Protein AF-A0A1G4HI23-F1 (afdb_monomer)

pLDDT: mean 85.72, std 13.34, range [32.69, 98.25]

Solvent-accessible surface area (backbone atoms only — not comparable to full-atom values): 11524 Å² total; per-residue (Å²): 136,86,82,80,84,76,75,87,68,83,77,90,58,66,74,80,33,73,68,45,44,56,67,71,52,56,77,49,87,46,66,53,71,62,41,76,75,36,81,64,34,81,81,46,51,86,76,62,75,41,64,56,37,43,44,53,49,16,20,49,54,52,53,58,48,40,32,68,74,79,39,64,91,51,40,70,59,53,34,32,53,50,29,47,51,51,53,50,50,60,67,70,40,57,89,60,30,52,92,53,47,69,62,54,48,45,50,54,29,66,60,44,49,41,101,48,98,80,52,49,58,65,36,77,83,43,96,70,58,59,98,58,90,61,52,70,59,52,53,51,50,53,32,51,53,51,53,56,66,72,59,51,84,90,72,58,91,47,72,68,59,48,51,54,48,53,52,51,53,52,52,52,51,51,51,54,49,55,50,51,52,52,53,54,54,51,56,56,56,68,72,75,113

Structure (mmCIF, N/CA/C/O backbone):
data_AF-A0A1G4HI23-F1
#
_entry.id   AF-A0A1G4HI23-F1
#
loop_
_atom_site.group_PDB
_atom_site.id
_atom_site.type_symbol
_atom_site.label_atom_id
_atom_site.label_alt_id
_atom_site.label_comp_id
_atom_site.label_asym_id
_atom_site.label_entity_id
_atom_site.label_seq_id
_atom_site.pdbx_PDB_ins_code
_atom_site.Cartn_x
_atom_site.Cartn_y
_atom_site.Cartn_z
_atom_site.occupancy
_atom_site.B_iso_or_equiv
_atom_site.auth_seq_id
_atom_site.auth_comp_id
_atom_site.auth_asym_id
_atom_site.auth_atom_id
_atom_site.pdbx_PDB_model_num
ATOM 1 N N . MET A 1 1 ? -22.871 -6.747 48.092 1.00 32.69 1 MET A N 1
ATOM 2 C CA . MET A 1 1 ? -22.356 -7.819 47.217 1.00 32.69 1 MET A CA 1
ATOM 3 C C . MET A 1 1 ? -21.825 -7.143 45.961 1.00 32.69 1 MET A C 1
ATOM 5 O O . MET A 1 1 ? -22.607 -6.794 45.089 1.00 32.69 1 MET A O 1
ATOM 9 N N . HIS A 1 2 ? -20.535 -6.800 45.957 1.00 33.59 2 HIS A N 1
ATOM 10 C CA . HIS A 1 2 ? -19.870 -6.190 44.805 1.00 33.59 2 HIS A CA 1
ATOM 11 C C . HIS A 1 2 ? -19.491 -7.313 43.842 1.00 33.59 2 HIS A C 1
ATOM 13 O O . HIS A 1 2 ? -18.671 -8.157 44.186 1.00 33.59 2 HIS A O 1
ATOM 19 N N . ILE A 1 3 ? -20.129 -7.353 42.675 1.00 35.22 3 ILE A N 1
ATOM 20 C CA . ILE A 1 3 ? -19.682 -8.197 41.571 1.00 35.22 3 ILE A CA 1
ATOM 21 C 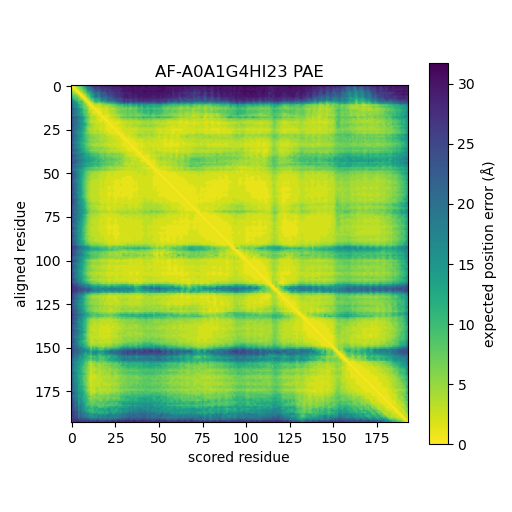C . ILE A 1 3 ? -18.639 -7.371 40.822 1.00 35.22 3 ILE A C 1
ATOM 23 O O . ILE A 1 3 ? -18.973 -6.452 40.076 1.00 35.22 3 ILE A O 1
ATOM 27 N N . GLU A 1 4 ? -17.367 -7.649 41.087 1.00 37.91 4 GLU A N 1
ATOM 28 C CA . GLU A 1 4 ? -16.270 -7.193 40.242 1.00 37.91 4 GLU A CA 1
ATOM 29 C C . GLU A 1 4 ? -16.316 -7.994 38.935 1.00 37.91 4 GLU A C 1
ATOM 31 O O . GLU A 1 4 ? -15.791 -9.100 38.843 1.00 37.91 4 GLU A O 1
ATOM 36 N N . CYS A 1 5 ? -16.958 -7.446 37.902 1.00 37.50 5 CYS A N 1
ATOM 37 C CA . CYS A 1 5 ? -16.805 -7.942 36.534 1.00 37.50 5 CYS A CA 1
ATOM 38 C C . CYS A 1 5 ? -15.445 -7.500 35.972 1.00 37.50 5 CYS A C 1
ATOM 40 O O . CYS A 1 5 ? -15.376 -6.683 35.057 1.00 37.50 5 CYS A O 1
ATOM 42 N N . PHE A 1 6 ? -14.347 -8.028 36.515 1.00 42.00 6 PHE A N 1
ATOM 43 C CA . PHE A 1 6 ? -13.051 -8.008 35.835 1.00 42.00 6 PHE A CA 1
ATOM 44 C C . PHE A 1 6 ? -12.928 -9.279 34.990 1.00 42.00 6 PHE A C 1
ATOM 46 O O . PHE A 1 6 ? -12.182 -10.203 35.301 1.00 42.00 6 PHE A O 1
ATOM 53 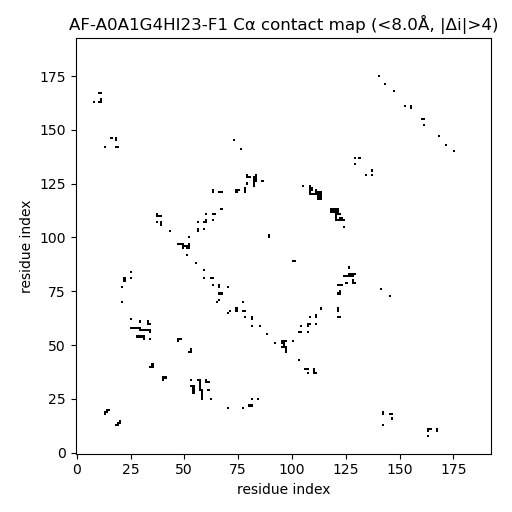N N . GLN A 1 7 ? -13.695 -9.343 33.901 1.00 45.53 7 GLN A N 1
ATOM 54 C CA . GLN A 1 7 ? -13.412 -10.312 32.848 1.00 45.53 7 GLN A CA 1
ATOM 55 C C . GLN A 1 7 ? -12.186 -9.807 32.081 1.00 45.53 7 GLN A C 1
ATOM 57 O O . GLN A 1 7 ? -12.212 -8.765 31.424 1.00 45.53 7 GLN A O 1
ATOM 62 N N . HIS A 1 8 ? -11.074 -10.530 32.213 1.00 42.78 8 HIS A N 1
ATOM 63 C CA . HIS A 1 8 ? -9.851 -10.266 31.468 1.00 42.78 8 HIS A CA 1
ATOM 64 C C . HIS A 1 8 ? -10.053 -10.738 30.023 1.00 42.78 8 HIS A C 1
ATOM 66 O O . HIS A 1 8 ? -9.664 -11.836 29.634 1.00 42.78 8 HIS A O 1
ATOM 72 N N . PHE A 1 9 ? -10.729 -9.916 29.226 1.00 54.66 9 PHE A N 1
ATOM 73 C CA . PHE A 1 9 ? -10.924 -10.193 27.810 1.00 54.66 9 PHE A CA 1
ATOM 74 C C . PHE A 1 9 ? -9.596 -10.052 27.064 1.00 54.66 9 PHE A C 1
ATOM 76 O O . PHE A 1 9 ? -8.832 -9.113 27.305 1.00 54.66 9 PHE A O 1
ATOM 83 N N . SER A 1 10 ? -9.322 -10.959 26.121 1.00 63.34 10 SER A N 1
ATOM 84 C CA . SER A 1 10 ? -8.231 -10.755 25.166 1.00 63.34 10 SER A CA 1
ATOM 85 C C . SER A 1 10 ? -8.486 -9.444 24.420 1.00 63.34 10 SER A C 1
ATOM 87 O O . SER A 1 10 ? -9.580 -9.240 23.905 1.00 63.34 10 SER A O 1
ATOM 89 N N . GLN A 1 11 ? -7.530 -8.518 24.383 1.00 70.50 11 GLN A N 1
ATOM 90 C CA . GLN A 1 11 ? -7.726 -7.228 23.712 1.00 70.50 11 GLN A CA 1
ATOM 91 C C . GLN A 1 11 ? -7.814 -7.401 22.188 1.00 70.50 11 GLN A C 1
ATOM 93 O O . GLN A 1 11 ? -7.215 -8.314 21.618 1.00 70.50 11 GLN A O 1
ATOM 98 N N . ILE A 1 12 ? -8.583 -6.539 21.517 1.00 79.06 12 ILE A N 1
ATOM 99 C CA . ILE A 1 12 ? -8.572 -6.454 20.050 1.00 79.06 12 ILE A CA 1
ATOM 100 C C . ILE A 1 12 ? -7.230 -5.851 19.639 1.00 79.06 12 ILE A C 1
ATOM 102 O O . ILE A 1 12 ? -6.921 -4.727 20.029 1.00 79.06 12 ILE A O 1
ATOM 106 N N . LYS A 1 13 ? -6.448 -6.590 18.848 1.00 81.12 13 LYS A N 1
ATOM 107 C CA . LYS A 1 13 ? -5.173 -6.109 18.313 1.00 81.12 13 LYS A CA 1
ATOM 108 C C . LYS A 1 13 ? -5.364 -5.553 16.909 1.00 81.12 13 LYS A C 1
ATOM 110 O O . LYS A 1 13 ? -5.922 -6.227 16.042 1.00 81.12 13 LYS A O 1
ATOM 115 N N . ASP A 1 14 ? -4.866 -4.341 16.679 1.00 80.31 14 ASP A N 1
ATOM 116 C CA . ASP A 1 14 ? -4.917 -3.691 15.363 1.00 80.31 14 ASP A CA 1
ATOM 117 C C . ASP A 1 14 ? -4.129 -4.478 14.309 1.00 80.31 14 ASP A C 1
ATOM 119 O O . ASP A 1 14 ? -4.550 -4.570 13.159 1.00 80.31 14 ASP A O 1
ATOM 123 N N . GLU A 1 15 ? -3.019 -5.093 14.718 1.00 82.00 15 GLU A N 1
ATOM 124 C CA . GLU A 1 15 ? -2.087 -5.834 13.859 1.00 82.00 15 GLU A CA 1
ATOM 125 C C . GLU A 1 15 ? -2.725 -7.052 13.179 1.00 82.00 15 GLU A C 1
ATOM 127 O O . GLU A 1 15 ? -2.366 -7.438 12.065 1.00 82.00 15 GLU A O 1
ATOM 132 N N . GLU A 1 16 ? -3.710 -7.654 13.841 1.00 82.75 16 GLU A N 1
ATOM 133 C CA . GLU A 1 16 ? -4.422 -8.825 13.336 1.00 82.75 16 GLU A CA 1
ATOM 134 C C . GLU A 1 16 ? -5.469 -8.442 12.274 1.00 82.75 16 GLU A C 1
ATOM 136 O O . GLU A 1 16 ? -5.916 -9.299 11.500 1.00 82.75 16 GLU A O 1
ATOM 141 N N . GLN A 1 17 ? -5.821 -7.154 12.181 1.00 81.25 17 GLN A N 1
ATOM 142 C CA . GLN A 1 17 ? -6.849 -6.654 11.277 1.00 81.25 17 GLN A CA 1
ATOM 143 C C . GLN A 1 17 ? -6.362 -6.596 9.829 1.00 81.25 17 GLN A C 1
ATOM 145 O O . GLN A 1 17 ? -5.273 -6.109 9.523 1.00 81.25 17 GLN A O 1
ATOM 150 N N . LYS A 1 18 ? -7.245 -6.981 8.899 1.00 80.94 18 LYS A N 1
ATOM 151 C CA . LYS A 1 18 ? -7.038 -6.834 7.444 1.00 80.94 18 LYS A CA 1
ATOM 152 C C . LYS A 1 18 ? -6.680 -5.390 7.055 1.00 80.94 18 LYS A C 1
ATOM 154 O O . LYS A 1 18 ? -5.900 -5.150 6.140 1.00 80.94 18 LYS A O 1
ATOM 159 N N . ALA A 1 19 ? -7.221 -4.418 7.790 1.00 78.19 19 ALA A N 1
ATOM 160 C CA . ALA A 1 19 ? -6.883 -3.003 7.684 1.00 78.19 19 ALA A CA 1
ATOM 161 C C . ALA A 1 19 ? -5.366 -2.749 7.765 1.00 78.19 19 ALA A C 1
ATOM 163 O O . ALA A 1 19 ? -4.835 -2.055 6.902 1.00 78.19 19 ALA A O 1
ATOM 164 N N . TYR A 1 20 ? -4.699 -3.356 8.748 1.00 85.38 20 TYR A N 1
ATOM 165 C CA . TYR A 1 20 ? -3.283 -3.169 9.055 1.00 85.38 20 TYR A CA 1
ATOM 166 C C . TYR A 1 20 ? -2.360 -4.014 8.167 1.00 85.38 20 TYR A C 1
ATOM 168 O O . TYR A 1 20 ? -1.334 -3.527 7.697 1.00 85.38 20 TYR A O 1
ATOM 176 N N . LYS A 1 21 ? -2.748 -5.266 7.889 1.00 89.50 21 LYS A N 1
ATOM 177 C CA . LYS A 1 21 ? -1.920 -6.241 7.155 1.00 89.50 21 LYS A CA 1
ATOM 178 C C . LYS A 1 21 ? -1.480 -5.764 5.771 1.00 89.50 21 LYS A C 1
ATOM 180 O O . LYS A 1 21 ? -0.317 -5.938 5.426 1.00 89.50 21 LYS A O 1
ATOM 185 N N . PHE A 1 22 ? -2.364 -5.091 5.033 1.00 92.44 22 PHE A N 1
ATOM 186 C CA . PHE A 1 22 ? -2.071 -4.617 3.679 1.00 92.44 22 PHE A CA 1
ATOM 187 C C . PHE A 1 22 ? -0.783 -3.789 3.587 1.00 92.44 22 PHE A C 1
ATOM 189 O O . PHE A 1 22 ? 0.024 -4.001 2.687 1.00 92.44 22 PHE A O 1
ATOM 196 N N . TYR A 1 23 ? -0.568 -2.853 4.519 1.00 88.50 23 TYR A N 1
ATOM 197 C CA . TYR A 1 23 ? 0.611 -1.988 4.477 1.00 88.50 23 TYR A CA 1
ATOM 198 C C . TYR A 1 23 ? 1.911 -2.788 4.634 1.00 88.50 23 TYR A C 1
ATOM 200 O O . TYR A 1 23 ? 2.891 -2.507 3.949 1.00 88.50 23 TYR A O 1
ATOM 208 N N . ASN A 1 24 ? 1.900 -3.816 5.485 1.00 89.38 24 ASN A N 1
ATOM 209 C CA . ASN A 1 24 ? 3.059 -4.682 5.707 1.00 89.38 24 ASN A CA 1
ATOM 210 C C . ASN A 1 24 ? 3.366 -5.560 4.496 1.00 89.38 24 ASN A C 1
ATOM 212 O O . ASN A 1 24 ? 4.509 -5.954 4.294 1.00 89.38 24 ASN A O 1
ATOM 216 N N . GLU A 1 25 ? 2.361 -5.852 3.675 1.00 93.75 25 GLU A N 1
ATOM 217 C CA . GLU A 1 25 ? 2.565 -6.617 2.456 1.00 93.75 25 GLU A CA 1
ATOM 218 C C . GLU A 1 25 ? 3.236 -5.786 1.362 1.00 93.75 25 GLU A C 1
ATOM 220 O O . GLU A 1 25 ? 3.804 -6.389 0.461 1.00 93.75 25 GLU A O 1
ATOM 225 N N . LEU A 1 26 ? 3.194 -4.444 1.390 1.00 95.38 26 LEU A N 1
ATOM 226 C CA . LEU A 1 26 ? 3.625 -3.587 0.268 1.00 95.38 26 LEU A CA 1
ATOM 227 C C . LEU A 1 26 ? 5.084 -3.786 -0.165 1.00 95.38 26 LEU A C 1
ATOM 229 O O . LEU A 1 26 ? 5.399 -3.556 -1.334 1.00 95.38 26 LEU A O 1
ATOM 233 N N . ASP A 1 27 ? 5.950 -4.208 0.756 1.00 95.69 27 ASP A N 1
ATOM 234 C CA . ASP A 1 27 ? 7.366 -4.468 0.492 1.00 95.69 27 ASP A CA 1
ATOM 235 C C . ASP A 1 27 ? 7.660 -5.914 0.062 1.00 95.69 27 ASP A C 1
ATOM 237 O O . ASP A 1 27 ? 8.802 -6.202 -0.304 1.00 95.69 27 ASP A O 1
ATOM 241 N N . ASN A 1 28 ? 6.660 -6.802 0.041 1.00 95.94 28 ASN A N 1
ATOM 242 C CA . ASN A 1 28 ? 6.832 -8.180 -0.417 1.00 95.94 28 ASN A CA 1
ATOM 243 C C . ASN A 1 28 ? 7.338 -8.216 -1.862 1.00 95.94 28 ASN A C 1
ATOM 245 O O . ASN A 1 28 ? 6.913 -7.436 -2.719 1.00 95.94 28 ASN A O 1
ATOM 249 N N . ASP A 1 29 ? 8.247 -9.148 -2.129 1.00 93.69 29 ASP A N 1
ATOM 250 C CA . ASP A 1 29 ? 8.885 -9.260 -3.431 1.00 93.69 29 ASP A CA 1
ATOM 251 C C . ASP A 1 29 ? 7.931 -9.761 -4.518 1.00 93.69 29 ASP A C 1
ATOM 253 O O . ASP A 1 29 ? 6.982 -10.506 -4.275 1.00 93.69 29 ASP A O 1
ATOM 257 N N . GLN A 1 30 ? 8.220 -9.335 -5.747 1.00 95.56 30 GLN A N 1
ATOM 258 C CA . GLN A 1 30 ? 7.505 -9.730 -6.951 1.00 95.56 30 GLN A CA 1
ATOM 259 C C . GLN A 1 30 ? 8.506 -9.907 -8.092 1.00 95.56 30 GLN A C 1
ATOM 261 O O . GLN A 1 30 ? 9.400 -9.079 -8.284 1.00 95.56 30 GLN A O 1
ATOM 266 N N . GLY A 1 31 ? 8.338 -10.971 -8.878 1.00 95.56 31 GLY A N 1
ATOM 267 C CA . GLY A 1 31 ? 9.144 -11.193 -10.076 1.00 95.56 31 GLY A CA 1
ATOM 268 C C . GLY A 1 31 ? 8.934 -10.086 -11.112 1.00 95.56 31 GLY A C 1
ATOM 269 O O . GLY A 1 31 ? 7.798 -9.722 -11.413 1.00 95.56 31 GLY A O 1
ATOM 270 N N . ILE A 1 32 ? 10.030 -9.584 -11.691 1.00 96.06 32 ILE A N 1
ATOM 271 C CA . ILE A 1 32 ? 10.026 -8.485 -12.677 1.00 96.06 32 ILE A CA 1
ATOM 272 C C . ILE A 1 32 ? 9.201 -8.823 -13.928 1.00 96.06 32 ILE A C 1
ATOM 274 O O . ILE A 1 32 ? 8.678 -7.917 -14.569 1.00 96.06 32 ILE A O 1
ATOM 278 N N . SER A 1 33 ? 9.035 -10.107 -14.253 1.00 95.62 33 SER A N 1
ATOM 279 C CA . SER A 1 33 ? 8.222 -10.555 -15.389 1.00 95.62 33 SER A CA 1
ATOM 280 C C . SER A 1 33 ? 6.767 -10.082 -15.326 1.00 95.62 33 SER A C 1
ATOM 282 O O . SER A 1 33 ? 6.149 -9.966 -16.371 1.00 95.62 33 SER A O 1
ATOM 284 N N . ILE A 1 34 ? 6.233 -9.737 -14.144 1.00 96.12 34 ILE A N 1
ATOM 285 C CA . ILE A 1 34 ? 4.881 -9.155 -14.019 1.00 96.12 34 ILE A CA 1
ATOM 286 C C . ILE A 1 34 ? 4.731 -7.839 -14.797 1.00 96.12 34 ILE A C 1
ATOM 288 O O . ILE A 1 34 ? 3.627 -7.428 -15.137 1.00 96.12 34 ILE A O 1
ATOM 292 N N . LEU A 1 35 ? 5.840 -7.143 -15.068 1.00 95.56 35 LEU A N 1
ATOM 293 C CA . LEU A 1 35 ? 5.813 -5.923 -15.863 1.00 95.56 35 LEU A CA 1
ATOM 294 C C . LEU A 1 35 ? 5.424 -6.206 -17.316 1.00 95.56 35 LEU A C 1
ATOM 296 O O . LEU A 1 35 ? 4.829 -5.339 -17.944 1.00 95.56 35 LEU A O 1
ATOM 300 N N . ASP A 1 36 ? 5.709 -7.404 -17.837 1.00 93.69 36 ASP A N 1
ATOM 301 C CA . ASP A 1 36 ? 5.349 -7.782 -19.208 1.00 93.69 36 ASP A CA 1
ATOM 302 C C . ASP A 1 36 ? 3.822 -7.889 -19.406 1.00 93.69 36 ASP A C 1
ATOM 304 O O . ASP A 1 36 ? 3.353 -7.791 -20.539 1.00 93.69 36 ASP A O 1
ATOM 308 N N . ASP A 1 37 ? 3.044 -7.987 -18.320 1.00 92.06 37 ASP A N 1
ATOM 309 C CA . ASP A 1 37 ? 1.574 -7.982 -18.357 1.00 92.06 37 ASP A CA 1
ATOM 310 C C . ASP A 1 37 ? 0.986 -6.570 -18.556 1.00 92.06 37 ASP A C 1
ATOM 312 O O . ASP A 1 37 ? -0.197 -6.408 -18.868 1.00 92.06 37 ASP A O 1
ATOM 316 N N . LEU A 1 38 ? 1.793 -5.520 -18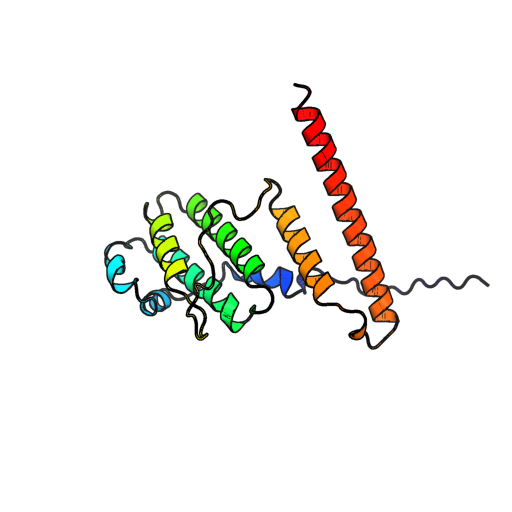.370 1.00 93.12 38 LEU A N 1
ATOM 317 C CA . LEU A 1 38 ? 1.353 -4.138 -18.525 1.00 93.12 38 LEU A CA 1
ATOM 318 C C . LEU A 1 38 ? 1.351 -3.724 -19.997 1.00 93.12 38 LEU A C 1
ATOM 320 O O . LEU A 1 38 ? 2.376 -3.751 -20.683 1.00 93.12 38 LEU A O 1
ATOM 324 N N . LYS A 1 39 ? 0.203 -3.225 -20.463 1.00 91.00 39 LYS A N 1
ATOM 325 C CA . LYS A 1 39 ? 0.006 -2.810 -21.859 1.00 91.00 39 LYS A CA 1
ATOM 326 C C . LYS A 1 39 ? 1.028 -1.770 -22.326 1.00 91.00 39 LYS A C 1
ATOM 328 O O . LYS A 1 39 ? 1.471 -1.828 -23.471 1.00 91.00 39 LYS A O 1
ATOM 333 N N . SER A 1 40 ? 1.384 -0.814 -21.475 1.00 90.25 40 SER A N 1
ATOM 334 C CA . SER A 1 40 ? 2.315 0.259 -21.822 1.00 90.25 40 SER A CA 1
ATOM 335 C C . SER A 1 40 ? 3.776 -0.122 -21.569 1.00 90.25 40 SER A C 1
ATOM 337 O O . SER A 1 40 ? 4.671 0.590 -22.028 1.00 90.25 40 SER A O 1
ATOM 339 N N . TYR A 1 41 ? 4.058 -1.243 -20.889 1.00 89.62 41 TYR A N 1
ATOM 340 C CA . TYR A 1 41 ? 5.434 -1.620 -20.554 1.00 89.62 41 TYR A CA 1
ATOM 341 C C . TYR A 1 41 ? 6.272 -1.929 -21.786 1.00 89.62 41 TYR A C 1
ATOM 343 O O . TYR A 1 41 ? 7.424 -1.510 -21.842 1.00 89.62 41 TYR A O 1
ATOM 351 N N . SER A 1 42 ? 5.699 -2.551 -22.820 1.00 86.50 42 SER A N 1
ATOM 352 C CA . SER A 1 42 ? 6.421 -2.817 -24.071 1.00 86.50 42 SER A CA 1
ATOM 353 C C . SER A 1 42 ? 7.016 -1.551 -24.701 1.00 86.50 42 SER A C 1
ATOM 355 O O . SER A 1 42 ? 8.072 -1.624 -25.323 1.00 86.50 42 SER A O 1
ATOM 357 N N . ALA A 1 43 ? 6.372 -0.393 -24.516 1.00 84.94 43 ALA A N 1
ATOM 358 C CA . ALA A 1 43 ? 6.829 0.888 -25.049 1.00 84.94 43 ALA A CA 1
ATOM 359 C C . ALA A 1 43 ? 7.949 1.531 -24.214 1.00 84.94 43 ALA A C 1
ATOM 361 O O . ALA A 1 43 ? 8.791 2.231 -24.767 1.00 84.94 43 ALA A O 1
ATOM 362 N N . ILE A 1 44 ? 7.976 1.293 -22.898 1.00 84.06 44 ILE A N 1
ATOM 363 C CA . ILE A 1 44 ? 8.933 1.931 -21.973 1.00 84.06 44 ILE A CA 1
ATOM 364 C C . ILE A 1 44 ? 10.041 0.984 -21.490 1.00 84.06 44 ILE A C 1
ATOM 366 O O . ILE A 1 44 ? 11.005 1.422 -20.864 1.00 84.06 44 ILE A O 1
ATOM 370 N N . ARG A 1 45 ? 9.942 -0.317 -21.789 1.00 89.38 45 ARG A N 1
ATOM 371 C CA . ARG A 1 45 ? 10.848 -1.366 -21.295 1.00 89.38 45 ARG A CA 1
ATOM 372 C C . ARG A 1 45 ? 12.319 -1.068 -21.574 1.00 89.38 45 ARG A C 1
ATOM 374 O O . ARG A 1 45 ? 13.154 -1.325 -20.713 1.00 89.38 45 ARG A O 1
ATOM 381 N N . SER A 1 46 ? 12.642 -0.529 -22.750 1.00 87.44 46 SER A N 1
ATOM 382 C CA . SER A 1 46 ? 14.018 -0.175 -23.125 1.00 87.44 46 SER A CA 1
ATOM 383 C C . SER A 1 46 ? 14.584 1.007 -22.338 1.00 87.44 46 SER A C 1
ATOM 385 O O . SER A 1 46 ? 15.800 1.155 -22.270 1.00 87.44 46 SER A O 1
ATOM 387 N N . TRP A 1 47 ? 13.726 1.851 -21.762 1.00 87.69 47 TRP A N 1
ATOM 388 C CA . TRP A 1 47 ? 14.129 3.033 -20.996 1.00 87.69 47 TRP A CA 1
ATOM 389 C C . TRP A 1 47 ? 14.319 2.737 -19.508 1.00 87.69 47 TRP A C 1
ATOM 391 O O . TRP A 1 47 ? 15.055 3.449 -18.835 1.00 87.69 47 TRP A O 1
ATOM 401 N N . ILE A 1 48 ? 13.722 1.655 -19.002 1.00 92.00 48 ILE A N 1
ATOM 402 C CA . ILE A 1 48 ? 13.910 1.201 -17.622 1.00 92.00 48 ILE A CA 1
ATOM 403 C C . ILE A 1 48 ? 15.072 0.206 -17.603 1.00 92.00 48 ILE A C 1
ATOM 405 O O . ILE A 1 48 ? 14.892 -1.002 -17.777 1.00 92.00 48 ILE A O 1
ATOM 409 N N . THR A 1 49 ? 16.290 0.697 -17.396 1.00 91.88 49 THR A N 1
ATOM 410 C CA . THR A 1 49 ? 17.499 -0.137 -17.436 1.00 91.88 49 THR A CA 1
ATOM 411 C C . THR A 1 49 ? 17.889 -0.645 -16.052 1.00 91.88 49 THR A C 1
ATOM 413 O O . THR A 1 49 ? 18.245 -1.819 -15.900 1.00 91.88 49 THR A O 1
ATOM 416 N N . LYS A 1 50 ? 17.739 0.195 -15.022 1.00 95.06 50 LYS A N 1
ATOM 417 C CA . LYS A 1 50 ? 18.143 -0.107 -13.645 1.00 95.06 50 LYS A CA 1
ATOM 418 C C . LYS A 1 50 ? 17.249 -1.156 -12.987 1.00 95.06 50 LYS A C 1
ATOM 420 O O . LYS A 1 50 ? 16.023 -1.038 -12.958 1.00 95.06 50 LYS A O 1
ATOM 425 N N . ASN A 1 51 ? 17.886 -2.170 -12.398 1.00 94.56 51 ASN A N 1
ATOM 426 C CA . ASN A 1 51 ? 17.193 -3.289 -11.759 1.00 94.56 51 ASN A CA 1
ATOM 427 C C . ASN A 1 51 ? 16.318 -2.848 -10.577 1.00 94.56 51 ASN A C 1
ATOM 429 O O . ASN A 1 51 ? 15.199 -3.325 -10.437 1.00 94.56 51 ASN A O 1
ATOM 433 N N . GLU A 1 52 ? 16.789 -1.891 -9.776 1.00 95.62 52 GLU A N 1
ATOM 434 C CA . GLU A 1 52 ? 16.038 -1.373 -8.626 1.00 95.62 52 GLU A CA 1
ATOM 435 C C . GLU A 1 52 ? 14.699 -0.751 -9.051 1.00 95.62 52 GLU A C 1
ATOM 437 O O . GLU A 1 52 ? 13.662 -1.008 -8.446 1.00 95.62 52 GLU A O 1
ATOM 442 N N . SER A 1 53 ? 14.691 -0.001 -10.160 1.00 95.94 53 SER A N 1
ATOM 443 C CA . SER A 1 53 ? 13.456 0.547 -10.727 1.00 95.94 53 SER A CA 1
ATOM 444 C C . SER A 1 53 ? 12.508 -0.554 -11.182 1.00 95.94 53 SER A C 1
ATOM 446 O O . SER A 1 53 ? 11.321 -0.485 -10.882 1.00 95.94 53 SER A O 1
ATOM 448 N N . LYS A 1 54 ? 13.018 -1.603 -11.837 1.00 96.12 54 LYS A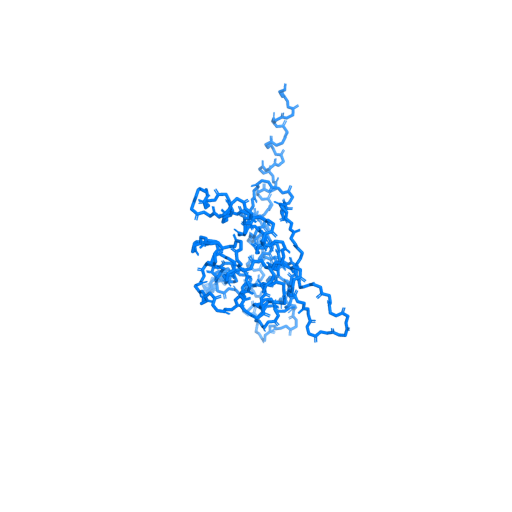 N 1
ATOM 449 C CA . LYS A 1 54 ? 12.198 -2.755 -12.239 1.00 96.12 54 LYS A CA 1
ATOM 450 C C . LYS A 1 54 ? 11.575 -3.456 -11.034 1.00 96.12 54 LYS A C 1
ATOM 452 O O . LYS A 1 54 ? 10.389 -3.759 -11.070 1.00 96.12 54 LYS A O 1
ATOM 457 N N . LEU A 1 55 ? 12.345 -3.671 -9.968 1.00 96.69 55 LEU A N 1
ATOM 458 C CA . LEU A 1 55 ? 11.858 -4.298 -8.738 1.00 96.69 55 LEU A CA 1
ATOM 459 C C . LEU A 1 55 ? 10.765 -3.457 -8.069 1.00 96.69 55 LEU A C 1
ATOM 461 O O . LEU A 1 55 ? 9.706 -3.987 -7.742 1.00 96.69 55 LEU A O 1
ATOM 465 N N . ILE A 1 56 ? 10.975 -2.146 -7.917 1.00 97.50 56 ILE A N 1
ATOM 466 C CA . ILE A 1 56 ? 9.973 -1.244 -7.329 1.00 97.50 56 ILE A CA 1
ATOM 467 C C . ILE A 1 56 ? 8.697 -1.216 -8.176 1.00 97.50 56 ILE A C 1
ATOM 469 O O . ILE A 1 56 ? 7.598 -1.313 -7.630 1.00 97.50 56 ILE A O 1
ATOM 473 N N . LEU A 1 57 ? 8.819 -1.117 -9.502 1.00 97.06 57 LEU A N 1
ATOM 474 C CA . LEU A 1 57 ? 7.665 -1.126 -10.400 1.00 97.06 57 LEU A CA 1
ATOM 475 C C . LEU A 1 57 ? 6.932 -2.476 -10.357 1.00 97.06 57 LEU A C 1
ATOM 477 O O . LEU A 1 57 ? 5.706 -2.492 -10.346 1.00 97.06 57 LEU A O 1
ATOM 481 N N . ALA A 1 58 ? 7.645 -3.601 -10.260 1.00 97.50 58 ALA A N 1
ATOM 482 C CA . ALA A 1 58 ? 7.029 -4.922 -10.129 1.00 97.50 58 ALA A CA 1
ATOM 483 C C . ALA A 1 58 ? 6.232 -5.049 -8.820 1.00 97.50 58 ALA A C 1
ATOM 485 O O . ALA A 1 58 ? 5.086 -5.506 -8.832 1.00 97.50 58 ALA A O 1
ATOM 486 N N . LYS A 1 59 ? 6.793 -4.567 -7.700 1.00 98.25 59 LYS A N 1
ATOM 487 C CA . LYS A 1 59 ? 6.069 -4.457 -6.423 1.00 98.25 59 LYS A CA 1
ATOM 488 C C . LYS A 1 59 ? 4.837 -3.566 -6.566 1.00 98.25 59 LYS A C 1
ATOM 490 O O . LYS A 1 59 ? 3.764 -3.943 -6.108 1.00 98.25 59 LYS A O 1
ATOM 495 N N . LEU A 1 60 ? 4.949 -2.429 -7.259 1.00 98.06 60 LEU A N 1
ATOM 496 C CA . LEU A 1 60 ? 3.820 -1.532 -7.513 1.00 98.06 60 LEU A CA 1
ATOM 497 C C . LEU A 1 60 ? 2.681 -2.230 -8.274 1.00 98.06 60 LEU A C 1
ATOM 499 O O . LEU A 1 60 ? 1.531 -2.113 -7.854 1.00 98.06 60 LEU A O 1
ATOM 503 N N . VAL A 1 61 ? 2.987 -2.986 -9.336 1.00 97.56 61 VAL A N 1
ATOM 504 C CA . VAL A 1 61 ? 1.979 -3.761 -10.085 1.00 97.56 61 VAL A CA 1
ATOM 505 C C . VAL A 1 61 ? 1.250 -4.732 -9.166 1.00 97.56 61 VAL A C 1
ATOM 507 O O . VAL A 1 61 ? 0.021 -4.712 -9.089 1.00 97.56 61 VAL A O 1
ATOM 510 N N . ARG A 1 62 ? 2.005 -5.539 -8.411 1.00 97.38 62 ARG A N 1
ATOM 511 C CA . ARG A 1 62 ? 1.446 -6.482 -7.436 1.00 97.38 62 ARG A CA 1
ATOM 512 C C . ARG A 1 62 ? 0.551 -5.770 -6.423 1.00 97.38 62 ARG A C 1
ATOM 514 O O . ARG A 1 62 ? -0.571 -6.203 -6.191 1.00 97.38 62 ARG A O 1
ATOM 521 N N . ASN A 1 63 ? 1.025 -4.662 -5.855 1.00 98.00 63 ASN A N 1
ATOM 522 C CA . ASN A 1 63 ? 0.316 -3.905 -4.826 1.00 98.00 63 ASN A CA 1
ATOM 523 C C . ASN A 1 63 ? -1.033 -3.380 -5.334 1.00 98.00 63 ASN A C 1
ATOM 525 O O . ASN A 1 63 ? -2.025 -3.453 -4.613 1.00 98.00 63 ASN A O 1
ATOM 529 N N . ILE A 1 64 ? -1.096 -2.876 -6.572 1.00 97.19 64 ILE A N 1
ATOM 530 C CA . ILE A 1 64 ? -2.360 -2.412 -7.161 1.00 97.19 64 ILE A CA 1
ATOM 531 C C . ILE A 1 64 ? -3.278 -3.605 -7.464 1.00 97.19 64 ILE A C 1
ATOM 533 O O . ILE A 1 64 ? -4.474 -3.524 -7.193 1.00 97.19 64 ILE A O 1
ATOM 537 N N . ASN A 1 65 ? -2.741 -4.733 -7.937 1.00 95.81 65 ASN A N 1
ATOM 538 C CA . ASN A 1 65 ? -3.530 -5.947 -8.162 1.00 95.81 65 ASN A CA 1
ATOM 539 C C . ASN A 1 65 ? -4.133 -6.518 -6.866 1.00 95.81 65 ASN A C 1
ATOM 541 O O . ASN A 1 65 ? -5.278 -6.964 -6.892 1.00 95.81 65 ASN A O 1
ATOM 545 N N . LEU A 1 66 ? -3.443 -6.409 -5.723 1.00 95.69 66 LEU A N 1
ATOM 546 C CA . LEU A 1 66 ? -3.991 -6.795 -4.413 1.00 95.69 66 LEU A CA 1
ATOM 547 C C . LEU A 1 66 ? -5.265 -6.025 -4.041 1.00 95.69 66 LEU A C 1
ATOM 549 O O . LEU A 1 66 ? -6.117 -6.553 -3.329 1.00 95.69 66 LEU A O 1
ATOM 553 N N . ILE A 1 67 ? -5.434 -4.788 -4.526 1.00 95.50 67 ILE A N 1
ATOM 554 C CA . ILE A 1 67 ? -6.684 -4.034 -4.335 1.00 95.50 67 ILE A CA 1
ATOM 555 C C . ILE A 1 67 ? -7.855 -4.751 -5.015 1.00 95.50 67 ILE A C 1
ATOM 557 O O . ILE A 1 67 ? -8.978 -4.711 -4.515 1.00 95.50 67 ILE A O 1
ATOM 561 N N . ILE A 1 68 ? -7.604 -5.392 -6.156 1.00 93.75 68 ILE A N 1
ATOM 562 C CA . ILE A 1 68 ? -8.628 -6.082 -6.937 1.00 93.75 68 ILE A CA 1
ATOM 563 C C . ILE A 1 68 ? -8.931 -7.458 -6.337 1.00 93.75 68 ILE A C 1
ATOM 565 O O . ILE A 1 68 ? -10.106 -7.799 -6.203 1.00 93.75 68 ILE A O 1
ATOM 569 N N . SER A 1 69 ? -7.898 -8.238 -6.001 1.00 93.38 69 SER A N 1
ATOM 570 C CA . SER A 1 69 ? -8.045 -9.622 -5.534 1.00 93.38 69 SER A CA 1
ATOM 571 C C . SER A 1 69 ? -8.453 -9.708 -4.068 1.00 93.38 69 SER A C 1
ATOM 573 O O . SER A 1 69 ? -9.505 -10.254 -3.742 1.00 93.38 69 SER A O 1
ATOM 575 N N . ASP A 1 70 ? -7.626 -9.148 -3.187 1.00 92.88 70 ASP A N 1
ATOM 576 C CA . ASP A 1 70 ? -7.640 -9.488 -1.766 1.00 92.88 70 ASP A CA 1
ATOM 577 C C . ASP A 1 70 ? -8.211 -8.368 -0.904 1.00 92.88 70 ASP A C 1
ATOM 579 O O . ASP A 1 70 ? -8.707 -8.638 0.186 1.00 92.88 70 ASP A O 1
ATOM 583 N N . TYR A 1 71 ? -8.201 -7.119 -1.382 1.00 92.19 71 TYR A N 1
ATOM 584 C CA . TYR A 1 71 ? -8.647 -5.938 -0.632 1.00 92.19 71 TYR A CA 1
ATOM 585 C C . TYR A 1 71 ? -9.694 -5.061 -1.361 1.00 92.19 71 TYR A C 1
ATOM 587 O O . TYR A 1 71 ? -9.575 -3.826 -1.338 1.00 92.19 71 TYR A O 1
ATOM 595 N N . PRO A 1 72 ? -10.754 -5.638 -1.968 1.00 90.19 72 PRO A N 1
ATOM 596 C CA . PRO A 1 72 ? -11.720 -4.880 -2.765 1.00 90.19 72 PRO A CA 1
ATOM 597 C C . PRO A 1 72 ? -12.669 -3.999 -1.939 1.00 90.19 72 PRO A C 1
ATOM 599 O O . PRO A 1 72 ? -13.395 -3.186 -2.511 1.00 90.19 72 PRO A O 1
ATOM 602 N N . GLU A 1 73 ? -12.713 -4.143 -0.610 1.00 88.06 73 GLU A N 1
ATOM 603 C CA . GLU A 1 73 ? -13.714 -3.478 0.234 1.00 88.06 73 GLU A CA 1
ATOM 604 C C . GLU A 1 73 ? -13.414 -1.993 0.483 1.00 88.06 73 GLU A C 1
ATOM 606 O O . GLU A 1 73 ? -14.336 -1.196 0.663 1.00 88.06 73 GLU A O 1
ATOM 611 N N . ASN A 1 74 ? -12.135 -1.599 0.482 1.00 90.50 74 ASN A N 1
ATOM 612 C CA . ASN A 1 74 ? -11.718 -0.214 0.724 1.00 90.50 74 ASN A CA 1
ATOM 613 C C . ASN A 1 74 ? -10.605 0.252 -0.237 1.00 90.50 74 ASN A C 1
ATOM 615 O O . ASN A 1 74 ? -9.526 0.668 0.200 1.00 90.50 74 ASN A O 1
ATOM 619 N N . PRO A 1 75 ? -10.855 0.235 -1.559 1.00 92.56 75 PRO A N 1
ATOM 620 C CA . PRO A 1 75 ? -9.824 0.485 -2.564 1.00 92.56 75 PRO A CA 1
ATOM 621 C C . PRO A 1 75 ? -9.232 1.894 -2.465 1.00 92.56 75 PRO A C 1
ATOM 623 O O . PRO A 1 75 ? -8.046 2.089 -2.714 1.00 92.56 75 PRO A O 1
ATOM 626 N N . LYS A 1 76 ? -10.024 2.883 -2.027 1.00 92.94 76 LYS A N 1
ATOM 627 C CA . LYS A 1 76 ? -9.556 4.265 -1.837 1.00 92.94 76 LYS A CA 1
ATOM 628 C C . LYS A 1 76 ? -8.463 4.365 -0.777 1.00 92.94 76 LYS A C 1
ATOM 630 O O . LYS A 1 76 ? -7.479 5.067 -0.987 1.00 92.94 76 LYS A O 1
ATOM 635 N N . LYS A 1 77 ? -8.624 3.677 0.356 1.00 93.44 77 LYS A N 1
ATOM 636 C CA . LYS A 1 77 ? -7.592 3.643 1.396 1.00 93.44 77 LYS A CA 1
ATOM 637 C C . LYS A 1 77 ? -6.345 2.920 0.902 1.00 93.44 77 LYS A C 1
ATOM 639 O O . LYS A 1 77 ? -5.256 3.469 1.021 1.00 93.44 77 LYS A O 1
ATOM 644 N N . ARG A 1 78 ? -6.509 1.748 0.280 1.00 95.81 78 ARG A N 1
ATOM 645 C CA . ARG A 1 78 ? -5.374 0.982 -0.261 1.00 95.81 78 ARG A CA 1
ATOM 646 C C . ARG A 1 78 ? -4.583 1.801 -1.269 1.00 95.81 78 ARG A C 1
ATOM 648 O O . ARG A 1 78 ? -3.363 1.861 -1.207 1.00 95.81 78 ARG A O 1
ATOM 655 N N . CYS A 1 79 ? -5.280 2.541 -2.124 1.00 96.19 79 CYS A N 1
ATOM 656 C CA . CYS A 1 79 ? -4.660 3.455 -3.068 1.00 96.19 79 CYS A CA 1
ATOM 657 C C . CYS A 1 79 ? -3.850 4.577 -2.386 1.00 96.19 79 CYS A C 1
ATOM 659 O O . CYS A 1 79 ? -2.750 4.893 -2.844 1.00 96.19 79 CYS A O 1
ATOM 661 N N . ARG A 1 80 ? -4.322 5.151 -1.265 1.00 95.62 80 ARG A N 1
ATOM 662 C CA . ARG A 1 80 ? -3.524 6.105 -0.464 1.00 95.62 80 ARG A CA 1
ATOM 663 C C . ARG A 1 80 ? -2.271 5.457 0.122 1.00 95.62 80 ARG A C 1
ATOM 665 O O . ARG A 1 80 ? -1.200 6.060 0.078 1.00 95.62 80 ARG A O 1
ATOM 672 N N . GLU A 1 81 ? -2.395 4.241 0.650 1.00 95.69 81 GLU A N 1
ATOM 673 C CA . GLU A 1 81 ? -1.283 3.474 1.224 1.00 95.69 81 GLU A CA 1
ATOM 674 C C . GLU A 1 81 ? -0.208 3.170 0.169 1.00 95.69 81 GLU A C 1
ATOM 676 O O . GLU A 1 81 ? 0.964 3.468 0.403 1.00 95.69 81 GLU A O 1
ATOM 681 N N . ILE A 1 82 ? -0.603 2.694 -1.019 1.00 97.69 82 ILE A N 1
ATOM 682 C CA . ILE A 1 82 ? 0.309 2.465 -2.152 1.00 97.69 82 ILE A CA 1
ATOM 683 C C . ILE A 1 82 ? 0.971 3.769 -2.595 1.00 97.69 82 ILE A C 1
ATOM 685 O O . ILE A 1 82 ? 2.181 3.796 -2.802 1.00 97.69 82 ILE A O 1
ATOM 689 N N . ASN A 1 83 ? 0.213 4.861 -2.742 1.00 97.75 83 ASN A N 1
ATOM 690 C CA . ASN A 1 83 ? 0.784 6.147 -3.142 1.00 97.75 83 ASN A CA 1
ATOM 691 C C . ASN A 1 83 ? 1.820 6.649 -2.141 1.00 97.75 83 ASN A C 1
ATOM 693 O O . ASN A 1 83 ? 2.884 7.123 -2.539 1.00 97.75 83 ASN A O 1
ATOM 697 N N . TYR A 1 84 ? 1.527 6.524 -0.846 1.00 96.44 84 TYR A N 1
ATOM 698 C CA . TYR A 1 84 ? 2.469 6.893 0.199 1.00 96.44 84 TYR A CA 1
ATOM 699 C C . TYR A 1 84 ? 3.731 6.033 0.127 1.00 96.44 84 TYR A C 1
ATOM 701 O O . TYR A 1 84 ? 4.831 6.579 0.085 1.00 96.44 84 TYR A O 1
ATOM 709 N N . TRP A 1 85 ? 3.576 4.712 0.040 1.00 96.94 85 TRP A N 1
ATOM 710 C CA . TRP A 1 85 ? 4.694 3.787 -0.120 1.00 96.94 85 TRP A CA 1
ATOM 711 C C . TRP A 1 85 ? 5.538 4.127 -1.354 1.00 96.94 85 TRP A C 1
ATOM 713 O O . TRP A 1 85 ? 6.749 4.282 -1.233 1.00 96.94 85 TRP A O 1
ATOM 723 N N . MET A 1 86 ? 4.920 4.363 -2.514 1.00 97.50 86 MET A N 1
ATOM 724 C CA . MET A 1 86 ? 5.636 4.702 -3.747 1.00 97.50 86 MET A CA 1
ATOM 725 C C . MET A 1 86 ? 6.407 6.022 -3.619 1.00 97.50 86 MET A C 1
ATOM 727 O O . MET A 1 86 ? 7.543 6.122 -4.079 1.00 97.50 86 MET A O 1
ATOM 731 N N . ASN A 1 87 ? 5.826 7.034 -2.963 1.00 95.25 87 ASN A N 1
ATOM 732 C CA . ASN A 1 87 ? 6.530 8.286 -2.675 1.00 95.25 87 ASN A CA 1
ATOM 733 C C . ASN A 1 87 ? 7.788 8.037 -1.833 1.00 95.25 87 ASN A C 1
ATOM 735 O O . ASN A 1 87 ? 8.832 8.629 -2.105 1.00 95.25 87 ASN A O 1
ATOM 739 N N . GLU A 1 88 ? 7.703 7.164 -0.830 1.00 94.75 88 GLU A N 1
ATOM 740 C CA . GLU A 1 88 ? 8.851 6.791 -0.004 1.00 94.75 88 GLU A CA 1
ATOM 741 C C . GLU A 1 88 ? 9.899 6.007 -0.802 1.00 94.75 88 GLU A C 1
ATOM 743 O O . GLU A 1 88 ? 11.087 6.304 -0.677 1.00 94.75 88 GLU A O 1
ATOM 748 N N . GLN A 1 89 ? 9.490 5.082 -1.679 1.00 95.94 89 GLN A N 1
ATOM 749 C CA . GLN A 1 89 ? 10.420 4.360 -2.556 1.00 95.94 89 GLN A CA 1
ATOM 750 C C . GLN A 1 89 ? 11.170 5.312 -3.498 1.00 95.94 89 GLN A C 1
ATOM 752 O O . GLN A 1 89 ? 12.392 5.233 -3.606 1.00 95.94 89 GLN A O 1
ATOM 757 N N . ILE A 1 90 ? 10.473 6.272 -4.117 1.00 94.44 90 ILE A N 1
ATOM 758 C CA . ILE A 1 90 ? 11.095 7.278 -4.995 1.00 94.44 90 ILE A CA 1
ATOM 759 C C . ILE A 1 90 ? 12.135 8.104 -4.229 1.00 94.44 90 ILE A C 1
ATOM 761 O O . ILE A 1 90 ? 13.249 8.287 -4.716 1.00 94.44 90 ILE A O 1
ATOM 765 N N . LYS A 1 91 ? 11.802 8.573 -3.019 1.00 92.69 91 LYS A N 1
ATOM 766 C CA . LYS A 1 91 ? 12.734 9.350 -2.184 1.00 92.69 91 LYS A CA 1
ATOM 767 C C . LYS A 1 91 ? 13.961 8.534 -1.778 1.00 92.69 91 LYS A C 1
ATOM 769 O O . LYS A 1 91 ? 15.077 9.045 -1.823 1.00 92.69 91 LYS A O 1
ATOM 774 N N . LYS A 1 92 ? 13.761 7.279 -1.364 1.00 93.12 92 LYS A N 1
ATOM 775 C CA . LYS A 1 92 ? 14.832 6.404 -0.865 1.00 93.12 92 LYS A CA 1
ATOM 776 C C . LYS A 1 92 ? 15.750 5.904 -1.974 1.00 93.12 92 LYS A C 1
ATOM 778 O O . LYS A 1 92 ? 16.931 5.679 -1.717 1.00 93.12 92 LYS A O 1
ATOM 783 N N . CYS A 1 93 ? 15.232 5.726 -3.189 1.00 87.69 93 CYS A N 1
ATOM 784 C CA . CYS A 1 93 ? 15.994 5.058 -4.233 1.00 87.69 93 CYS A CA 1
ATOM 785 C C . CYS A 1 93 ? 17.181 5.884 -4.768 1.00 87.69 93 CYS A C 1
ATOM 787 O O . CYS A 1 93 ? 18.182 5.305 -5.196 1.00 87.69 93 CYS A O 1
ATOM 789 N N . ASN A 1 94 ? 17.132 7.219 -4.676 1.00 81.25 94 ASN A N 1
ATOM 790 C CA . ASN A 1 94 ? 18.234 8.112 -5.061 1.00 81.25 94 ASN A CA 1
ATOM 791 C C . ASN A 1 94 ? 18.849 7.707 -6.432 1.00 81.25 94 ASN A C 1
ATOM 793 O O . ASN A 1 94 ? 18.121 7.384 -7.369 1.00 81.25 94 ASN A O 1
ATOM 797 N N . ASN A 1 95 ? 20.181 7.631 -6.548 1.00 86.38 95 ASN A N 1
ATOM 798 C CA . ASN A 1 95 ? 20.884 7.270 -7.787 1.00 86.38 95 ASN A CA 1
ATOM 799 C C . ASN A 1 95 ? 20.744 5.788 -8.203 1.00 86.38 95 ASN A C 1
ATOM 801 O O . ASN A 1 95 ? 21.155 5.430 -9.313 1.00 86.38 95 ASN A O 1
ATOM 805 N N . LYS A 1 96 ? 20.181 4.919 -7.346 1.00 90.38 96 LYS A N 1
ATOM 806 C CA . LYS A 1 96 ? 19.991 3.484 -7.641 1.00 90.38 96 LYS A CA 1
ATOM 807 C C . LYS A 1 96 ? 18.840 3.236 -8.618 1.00 90.38 96 LYS A C 1
ATOM 809 O O . LYS A 1 96 ? 18.826 2.200 -9.275 1.00 90.38 96 LYS A O 1
ATOM 814 N N . CYS A 1 97 ? 17.924 4.194 -8.747 1.00 92.94 97 CYS A N 1
ATOM 815 C CA . CYS A 1 97 ? 16.796 4.143 -9.671 1.00 92.94 97 CYS A C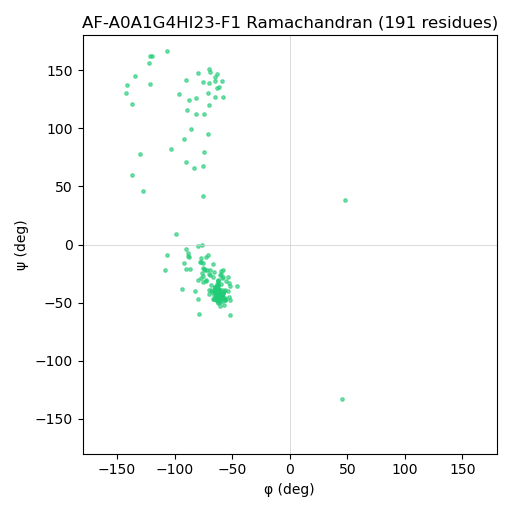A 1
ATOM 816 C C . CYS A 1 97 ? 16.971 5.074 -10.860 1.00 92.94 97 CYS A C 1
ATOM 818 O O . CYS A 1 97 ? 17.851 5.938 -10.886 1.00 92.94 97 CYS A O 1
ATOM 820 N N . GLU A 1 98 ? 16.127 4.877 -11.866 1.00 90.75 98 GLU A N 1
ATOM 821 C CA . GLU A 1 98 ? 15.987 5.822 -12.957 1.00 90.75 98 GLU A CA 1
ATOM 822 C C . GLU A 1 98 ? 15.433 7.142 -12.435 1.00 90.75 98 GLU A C 1
ATOM 824 O O . GLU A 1 98 ? 14.566 7.179 -11.557 1.00 90.75 98 GLU A O 1
ATOM 829 N N . THR A 1 99 ? 15.908 8.239 -13.020 1.00 88.12 99 THR A N 1
ATOM 830 C CA . THR A 1 99 ? 15.341 9.571 -12.777 1.00 88.12 99 THR A CA 1
ATOM 831 C C . THR A 1 99 ? 13.867 9.626 -13.195 1.00 88.12 99 THR A C 1
ATOM 833 O O . THR A 1 99 ? 13.089 10.381 -12.615 1.00 88.12 99 THR A O 1
ATOM 836 N N . SER A 1 100 ? 13.469 8.770 -14.143 1.00 91.31 100 SER A N 1
ATOM 837 C CA . SER A 1 100 ? 12.102 8.592 -14.630 1.00 91.31 100 SER A CA 1
ATOM 838 C C . SER A 1 100 ? 11.211 7.726 -13.738 1.00 91.31 100 SER A C 1
ATOM 840 O O . SER A 1 100 ? 10.029 7.603 -14.040 1.00 91.31 100 SER A O 1
ATOM 842 N N . LEU A 1 101 ? 11.686 7.169 -12.613 1.00 94.25 101 LEU A N 1
ATOM 843 C CA . LEU A 1 101 ? 10.874 6.250 -11.794 1.00 94.25 101 LEU A CA 1
ATOM 844 C C . LEU A 1 101 ? 9.492 6.828 -11.430 1.00 94.25 101 LEU A C 1
ATOM 846 O O . LEU A 1 101 ? 8.496 6.108 -11.385 1.00 94.25 101 LEU A O 1
ATOM 850 N N . SER A 1 102 ? 9.413 8.140 -11.195 1.00 93.25 102 SER A N 1
ATOM 851 C CA . SER A 1 102 ? 8.144 8.823 -10.929 1.00 93.25 102 SER A CA 1
ATOM 852 C C . SER A 1 102 ? 7.182 8.774 -12.129 1.00 93.25 102 SER A C 1
ATOM 854 O O . SER A 1 102 ? 6.013 8.408 -11.965 1.00 93.25 102 SER A O 1
ATOM 856 N N . SER A 1 103 ? 7.653 9.080 -13.343 1.00 92.56 103 SER A N 1
ATOM 857 C CA . SER A 1 103 ? 6.836 8.990 -14.562 1.00 92.56 103 SER A CA 1
ATOM 858 C C . SER A 1 103 ? 6.504 7.543 -14.920 1.00 92.56 103 SER A C 1
ATOM 860 O O . SER A 1 103 ? 5.358 7.245 -15.256 1.00 92.56 103 SER A O 1
ATOM 862 N N . ASP A 1 104 ? 7.456 6.628 -14.751 1.00 93.88 104 ASP A N 1
ATOM 863 C CA . ASP A 1 104 ? 7.266 5.200 -15.020 1.00 93.88 104 ASP A CA 1
ATOM 864 C C . ASP A 1 104 ? 6.205 4.618 -14.078 1.00 93.88 104 ASP A C 1
ATOM 866 O O . ASP A 1 104 ? 5.286 3.929 -14.517 1.00 93.88 104 ASP A O 1
ATOM 870 N N . SER A 1 105 ? 6.232 5.000 -12.794 1.00 95.25 105 SER A N 1
ATOM 871 C CA . SER A 1 105 ? 5.192 4.606 -11.837 1.00 95.25 105 SER A CA 1
ATOM 872 C C . SER A 1 105 ? 3.809 5.118 -12.232 1.00 95.25 105 SER A C 1
ATOM 874 O O . SER A 1 105 ? 2.829 4.391 -12.103 1.00 95.25 105 SER A O 1
ATOM 876 N N . SER A 1 106 ? 3.713 6.340 -12.766 1.00 95.06 106 SER A N 1
ATOM 877 C CA . SER A 1 106 ? 2.439 6.913 -13.222 1.00 95.06 106 SER A CA 1
ATOM 878 C C . SER A 1 106 ? 1.842 6.107 -14.376 1.00 95.06 106 SER A C 1
ATOM 880 O O . SER A 1 106 ? 0.628 5.926 -14.431 1.00 95.06 106 SER A O 1
ATOM 882 N N . THR A 1 107 ? 2.696 5.574 -15.254 1.00 93.50 107 THR A N 1
ATOM 883 C CA . THR A 1 107 ? 2.282 4.652 -16.318 1.00 93.50 107 THR A CA 1
ATOM 884 C C . THR A 1 107 ? 1.702 3.366 -15.730 1.00 93.50 107 THR A C 1
ATOM 886 O O . THR A 1 107 ? 0.600 2.978 -16.104 1.00 93.50 107 THR A O 1
ATOM 889 N N . VAL A 1 108 ? 2.368 2.768 -14.733 1.00 96.06 108 VAL A N 1
ATOM 890 C CA . VAL A 1 108 ? 1.858 1.572 -14.035 1.00 96.06 108 VAL A CA 1
ATOM 891 C C . VAL A 1 108 ? 0.484 1.817 -13.401 1.00 96.06 108 VAL A C 1
ATOM 893 O O . VAL A 1 108 ? -0.418 1.001 -13.573 1.00 96.06 108 VAL A O 1
ATOM 896 N N . PHE A 1 109 ? 0.291 2.945 -12.706 1.00 96.56 109 PHE A N 1
ATOM 897 C CA . PHE A 1 109 ? -1.016 3.289 -12.129 1.00 96.56 109 PHE A CA 1
ATOM 898 C C . PHE A 1 109 ? -2.117 3.362 -13.195 1.00 96.56 109 PHE A C 1
ATOM 900 O O . PHE A 1 109 ? -3.221 2.890 -12.950 1.00 96.56 109 PHE A O 1
ATOM 907 N N . ASN A 1 110 ? -1.829 3.926 -14.370 1.00 94.31 110 ASN A N 1
ATOM 908 C CA . ASN A 1 110 ? -2.819 4.102 -15.438 1.00 94.31 110 ASN A CA 1
ATOM 909 C C . ASN A 1 110 ? -3.154 2.807 -16.196 1.00 94.31 110 ASN A C 1
ATOM 911 O O . ASN A 1 110 ? -4.249 2.691 -16.755 1.00 94.31 110 ASN A O 1
ATOM 915 N N . ASP A 1 111 ? -2.221 1.857 -16.235 1.00 94.44 111 ASP A N 1
ATOM 916 C CA . ASP A 1 111 ? -2.382 0.597 -16.961 1.00 94.44 111 ASP A CA 1
ATOM 917 C C . ASP A 1 111 ? -3.311 -0.384 -16.239 1.00 94.44 111 ASP A C 1
ATOM 919 O O . ASP A 1 111 ? -4.028 -1.145 -16.893 1.00 94.44 111 ASP A O 1
ATOM 923 N N . ILE A 1 112 ? -3.336 -0.355 -14.904 1.00 94.69 112 ILE A N 1
ATOM 924 C CA . ILE A 1 112 ? -4.099 -1.316 -14.104 1.00 94.69 112 ILE A CA 1
ATOM 925 C C . ILE A 1 112 ? -5.520 -0.798 -13.864 1.00 94.69 112 ILE A C 1
ATOM 927 O O . ILE A 1 112 ? -5.757 0.217 -13.199 1.00 94.69 112 ILE A O 1
ATOM 931 N N . LYS A 1 113 ? -6.490 -1.532 -14.408 1.00 94.06 113 LYS A N 1
ATOM 932 C CA . LYS A 1 113 ? -7.907 -1.161 -14.456 1.00 94.06 113 LYS A CA 1
ATOM 933 C C . LYS A 1 113 ? -8.780 -2.215 -13.792 1.00 94.06 113 LYS A C 1
ATOM 935 O O . LYS A 1 113 ? -8.405 -3.379 -13.690 1.00 94.06 113 LYS A O 1
ATOM 940 N N . TRP A 1 114 ? -9.958 -1.803 -13.339 1.00 91.44 114 TRP A N 1
ATOM 941 C CA . TRP A 1 114 ? -10.962 -2.729 -12.832 1.00 91.44 114 TRP A CA 1
ATOM 942 C C . TRP A 1 114 ? -11.468 -3.645 -13.945 1.00 91.44 114 TRP A C 1
ATOM 944 O O . TRP A 1 114 ? -11.786 -3.173 -15.032 1.00 91.44 114 TRP A O 1
ATOM 954 N N . ASN A 1 115 ? -11.695 -4.920 -13.621 1.00 82.12 115 ASN A N 1
ATOM 955 C CA . ASN A 1 115 ? -12.347 -5.898 -14.505 1.00 82.12 115 ASN A CA 1
ATOM 956 C C . ASN A 1 115 ? -13.877 -5.679 -14.593 1.00 82.12 115 ASN A C 1
ATOM 958 O O . ASN A 1 115 ? -14.660 -6.621 -14.495 1.00 82.12 115 ASN A O 1
ATOM 962 N N . ARG A 1 116 ? -14.327 -4.421 -14.686 1.00 77.81 116 ARG A N 1
ATOM 963 C CA . ARG A 1 116 ? -15.744 -4.012 -14.727 1.00 77.81 116 ARG A CA 1
ATOM 964 C C . ARG A 1 116 ? -16.022 -3.232 -16.009 1.00 77.81 116 ARG A C 1
ATOM 966 O O . ARG A 1 116 ? -15.105 -2.695 -16.612 1.00 77.81 116 ARG A O 1
ATOM 973 N N . VAL A 1 117 ? -17.300 -3.107 -16.372 1.00 64.25 117 VAL A N 1
ATOM 974 C CA . VAL A 1 117 ? -17.788 -2.539 -17.649 1.00 64.25 117 VAL A CA 1
ATOM 975 C C . VAL A 1 117 ? -17.114 -1.218 -18.063 1.00 64.25 117 VAL A C 1
ATOM 977 O O . VAL A 1 117 ? -16.846 -1.022 -19.243 1.00 64.25 117 VAL A O 1
ATOM 980 N N . ASN A 1 118 ? -16.782 -0.340 -17.112 1.00 73.94 118 ASN A N 1
ATOM 981 C CA . ASN A 1 118 ? -16.206 0.976 -17.410 1.00 73.94 118 ASN A CA 1
ATOM 982 C C . ASN A 1 118 ? -14.669 0.990 -17.524 1.00 73.94 118 ASN A C 1
ATOM 984 O O . ASN A 1 118 ? -14.114 1.992 -17.965 1.00 73.94 118 ASN A O 1
ATOM 988 N N . ASN A 1 119 ? -13.974 -0.098 -17.159 1.00 79.06 119 ASN A N 1
ATOM 989 C CA . ASN A 1 119 ? -12.506 -0.195 -17.169 1.00 79.06 119 ASN A CA 1
ATOM 990 C C . ASN A 1 119 ? -11.809 1.008 -16.497 1.00 79.06 119 ASN A C 1
ATOM 992 O O . ASN A 1 119 ? -10.771 1.490 -16.967 1.00 79.06 119 ASN A O 1
ATOM 996 N N . ASP A 1 120 ? -12.394 1.507 -15.406 1.00 90.44 120 ASP A N 1
ATOM 997 C CA . ASP A 1 120 ? -11.823 2.605 -14.630 1.00 90.44 120 ASP A CA 1
ATOM 998 C C . ASP A 1 120 ? -10.481 2.183 -14.023 1.00 90.44 120 ASP A C 1
ATOM 1000 O O . ASP A 1 120 ? -10.284 1.026 -13.642 1.00 90.44 120 ASP A O 1
ATOM 1004 N N . ILE A 1 121 ? -9.560 3.137 -13.906 1.00 93.44 121 ILE A N 1
ATOM 1005 C CA . ILE A 1 121 ? -8.262 2.920 -13.262 1.00 93.44 121 ILE A CA 1
ATOM 1006 C C . ILE A 1 121 ? -8.483 2.532 -11.792 1.00 93.44 121 ILE A C 1
ATOM 1008 O O . ILE A 1 121 ? -9.279 3.160 -11.090 1.00 93.44 121 ILE A O 1
ATOM 1012 N N . VAL A 1 122 ? -7.765 1.511 -11.314 1.00 95.00 122 VAL A N 1
ATOM 1013 C CA . VAL A 1 122 ? -7.919 1.001 -9.938 1.00 95.00 122 VAL A CA 1
ATOM 1014 C C . VAL A 1 122 ? -7.481 2.032 -8.910 1.00 95.00 122 VAL A C 1
ATOM 1016 O O . VAL A 1 122 ? -8.173 2.282 -7.922 1.00 95.00 122 VAL A O 1
ATOM 1019 N N . CYS A 1 123 ? -6.317 2.627 -9.149 1.00 96.19 123 CYS A N 1
ATOM 1020 C CA . CYS A 1 123 ? -5.703 3.586 -8.256 1.00 96.19 123 CYS A CA 1
ATOM 1021 C C . CYS A 1 123 ? -5.031 4.690 -9.064 1.00 96.19 123 CYS A C 1
ATOM 1023 O O . CYS A 1 123 ? -4.262 4.422 -9.983 1.00 96.19 123 CYS A O 1
ATOM 1025 N N . LYS A 1 124 ? -5.312 5.944 -8.716 1.00 95.25 124 LYS A N 1
ATOM 1026 C CA . LYS A 1 124 ? -4.680 7.099 -9.349 1.00 95.25 124 LYS A CA 1
ATOM 1027 C C . LYS A 1 124 ? -3.408 7.472 -8.593 1.00 95.25 124 LYS A C 1
ATOM 1029 O O . LYS A 1 124 ? -3.382 7.453 -7.363 1.00 95.25 124 LYS A O 1
ATOM 1034 N N . ARG A 1 125 ? -2.368 7.862 -9.329 1.00 96.25 125 ARG A N 1
ATOM 1035 C CA . ARG A 1 125 ? -1.140 8.417 -8.755 1.00 96.25 125 ARG A CA 1
ATOM 1036 C C . ARG A 1 125 ? -1.409 9.765 -8.066 1.00 96.25 125 ARG A C 1
ATOM 1038 O O . ARG A 1 125 ? -1.912 10.694 -8.693 1.00 96.25 125 ARG A O 1
ATOM 1045 N N . GLU A 1 126 ? -0.993 9.887 -6.809 1.00 95.19 126 GLU A N 1
ATOM 1046 C CA . GLU A 1 126 ? -1.081 11.085 -5.966 1.00 95.19 126 GLU A CA 1
ATOM 1047 C C . GLU A 1 126 ? 0.215 11.309 -5.171 1.00 95.19 126 GLU A C 1
ATOM 1049 O O . GLU A 1 126 ? 0.639 10.483 -4.359 1.00 95.19 126 GLU A O 1
ATOM 1054 N N . THR A 1 127 ? 0.859 12.459 -5.369 1.00 91.38 127 THR A N 1
ATOM 1055 C CA . THR A 1 127 ? 2.111 12.815 -4.676 1.00 91.38 127 THR A CA 1
ATOM 1056 C C . THR A 1 127 ? 1.903 13.175 -3.206 1.00 91.38 127 THR A C 1
ATOM 1058 O O . THR A 1 127 ? 2.833 13.053 -2.413 1.00 91.38 127 THR A O 1
ATOM 1061 N N . VAL A 1 128 ? 0.685 13.566 -2.823 1.00 92.00 128 VAL A N 1
ATOM 1062 C CA . VAL A 1 128 ? 0.309 13.928 -1.450 1.00 92.00 128 VAL A CA 1
ATOM 1063 C C . VAL A 1 128 ? -0.972 13.171 -1.066 1.00 92.00 128 VAL A C 1
ATOM 1065 O O . VAL A 1 128 ? -2.057 13.743 -1.104 1.00 92.00 128 VAL A O 1
ATOM 1068 N N . PRO A 1 129 ? -0.873 11.870 -0.728 1.00 92.19 129 PRO A N 1
ATOM 1069 C CA . PRO A 1 129 ? -2.044 11.031 -0.448 1.00 92.19 129 PRO A CA 1
ATOM 1070 C C . PRO A 1 129 ? -2.681 11.304 0.924 1.00 92.19 129 PRO A C 1
ATOM 1072 O O . PRO A 1 129 ? -3.808 10.883 1.173 1.00 92.19 129 PRO A O 1
ATOM 1075 N N . TYR A 1 130 ? -1.966 11.991 1.822 1.00 90.12 130 TYR A N 1
ATOM 1076 C CA . TYR A 1 130 ? -2.456 12.375 3.145 1.00 90.12 130 TYR A CA 1
ATOM 1077 C C . TYR A 1 130 ? -2.399 13.898 3.318 1.00 90.12 130 TYR A C 1
ATOM 1079 O O . TYR A 1 130 ? -1.401 14.512 2.943 1.00 90.12 130 TYR A O 1
ATOM 1087 N N . PRO A 1 131 ? -3.434 14.516 3.917 1.00 82.50 131 PRO A N 1
ATOM 1088 C CA . PRO A 1 131 ? -3.520 15.970 4.054 1.00 82.50 131 PRO A CA 1
ATOM 1089 C C . PRO A 1 131 ? -2.635 16.540 5.173 1.00 82.50 131 PRO A C 1
ATOM 1091 O O . PRO A 1 131 ? -2.478 17.756 5.267 1.00 82.50 131 PRO A O 1
ATOM 1094 N N . THR A 1 132 ? -2.080 15.695 6.046 1.00 81.31 132 THR A N 1
ATOM 1095 C CA . THR A 1 132 ? -1.290 16.112 7.213 1.00 81.31 132 THR A CA 1
ATOM 1096 C C . THR A 1 132 ? 0.135 15.564 7.154 1.00 81.31 132 THR A C 1
ATOM 1098 O O . THR A 1 132 ? 0.430 14.612 6.432 1.00 81.31 132 THR A O 1
ATOM 1101 N N . LYS A 1 133 ? 1.033 16.172 7.943 1.00 80.25 133 LYS A N 1
ATOM 1102 C CA . LYS A 1 133 ? 2.415 15.693 8.121 1.00 80.25 133 LYS A CA 1
ATOM 1103 C C . LYS A 1 133 ? 2.502 14.470 9.045 1.00 80.25 133 LYS A C 1
ATOM 1105 O O . LYS A 1 133 ? 3.435 13.685 8.909 1.00 80.25 133 LYS A O 1
ATOM 1110 N N . ASP A 1 134 ? 1.526 14.286 9.935 1.00 85.44 134 ASP A N 1
ATOM 1111 C CA . ASP A 1 134 ? 1.458 13.166 10.884 1.00 85.44 134 ASP A CA 1
ATOM 1112 C C . ASP A 1 134 ? 0.854 11.921 10.212 1.00 85.44 134 ASP A C 1
ATOM 1114 O O . ASP A 1 134 ? -0.252 11.475 10.523 1.00 85.44 134 ASP A O 1
ATOM 1118 N N . ILE A 1 135 ? 1.571 11.381 9.226 1.00 86.88 135 ILE A N 1
ATOM 1119 C CA . ILE A 1 135 ? 1.059 10.338 8.328 1.00 86.88 135 ILE A CA 1
ATOM 1120 C C . ILE A 1 135 ? 0.755 9.033 9.071 1.00 86.88 135 ILE A C 1
ATOM 1122 O O . ILE A 1 135 ? -0.249 8.387 8.774 1.00 86.88 135 ILE A O 1
ATOM 1126 N N . ASP A 1 136 ? 1.564 8.660 10.061 1.00 87.56 136 ASP A N 1
ATOM 1127 C CA . ASP A 1 136 ? 1.329 7.435 10.832 1.00 87.56 136 ASP A CA 1
ATOM 1128 C C . ASP A 1 136 ? 0.028 7.508 11.639 1.00 87.56 136 ASP A C 1
ATOM 1130 O O . ASP A 1 136 ? -0.729 6.539 11.679 1.00 87.56 136 ASP A O 1
ATOM 1134 N N . LEU A 1 137 ? -0.305 8.687 12.175 1.00 87.88 137 LEU A N 1
ATOM 1135 C CA . LEU A 1 137 ? -1.587 8.916 12.842 1.00 87.88 137 LEU A CA 1
ATOM 1136 C C . LEU A 1 137 ? -2.759 8.811 11.858 1.00 87.88 137 LEU A C 1
ATOM 1138 O O . LEU A 1 137 ? -3.800 8.249 12.196 1.00 87.88 137 LEU A O 1
ATOM 1142 N N . MET A 1 138 ? -2.602 9.327 10.635 1.00 89.25 138 MET A N 1
ATOM 1143 C CA . MET A 1 138 ? -3.632 9.209 9.598 1.00 89.25 138 MET A CA 1
ATOM 1144 C C . MET A 1 138 ? -3.862 7.756 9.181 1.00 89.25 138 MET A C 1
ATOM 1146 O O . MET A 1 138 ? -5.012 7.352 9.023 1.00 89.25 138 MET A O 1
ATOM 1150 N N . LYS A 1 139 ? -2.797 6.957 9.056 1.00 89.56 139 LYS A N 1
ATOM 1151 C CA . LYS A 1 139 ? -2.904 5.513 8.802 1.00 89.56 139 LYS A CA 1
ATOM 1152 C C . LYS A 1 139 ? -3.620 4.795 9.944 1.00 89.56 139 LYS A C 1
ATOM 1154 O O . LYS A 1 139 ? -4.507 3.981 9.695 1.00 89.56 139 LYS A O 1
ATOM 1159 N N . GLU A 1 140 ? -3.278 5.114 11.192 1.00 89.81 140 GLU A N 1
ATOM 1160 C CA . GLU A 1 140 ? -3.955 4.546 12.360 1.00 89.81 140 GLU A CA 1
ATOM 1161 C C . GLU A 1 140 ? -5.449 4.904 12.364 1.00 89.81 140 GLU A C 1
ATOM 1163 O O . GLU A 1 140 ? -6.301 4.043 12.591 1.00 89.81 140 GLU A O 1
ATOM 1168 N N . LEU A 1 141 ? -5.782 6.157 12.045 1.00 89.50 141 LEU A N 1
ATOM 1169 C CA . LEU A 1 141 ? -7.161 6.624 11.948 1.00 89.50 141 LEU A CA 1
ATOM 1170 C C . LEU A 1 141 ? -7.928 5.925 10.818 1.00 89.50 141 LEU A C 1
ATOM 1172 O O . LEU A 1 141 ? -9.075 5.525 11.024 1.00 89.50 141 LEU A O 1
ATOM 1176 N N . ASP A 1 142 ? -7.306 5.736 9.653 1.00 90.38 142 ASP A N 1
ATOM 1177 C CA . ASP A 1 142 ? -7.877 4.986 8.529 1.00 90.38 142 ASP A CA 1
ATOM 1178 C C . ASP A 1 142 ? -8.134 3.516 8.908 1.00 90.38 142 ASP A C 1
ATOM 1180 O O . ASP A 1 142 ? -9.185 2.960 8.575 1.00 90.38 142 ASP A O 1
ATOM 1184 N N . ASN A 1 143 ? -7.209 2.881 9.638 1.00 89.44 143 ASN A N 1
ATOM 1185 C CA . ASN A 1 143 ? -7.369 1.522 10.164 1.00 89.44 143 ASN A CA 1
ATOM 1186 C C . ASN A 1 143 ? -8.538 1.421 11.140 1.00 89.44 143 ASN A C 1
ATOM 1188 O O . ASN A 1 143 ? -9.418 0.578 10.960 1.00 89.44 143 ASN A O 1
ATOM 1192 N N . TYR A 1 144 ? -8.583 2.319 12.122 1.00 88.94 144 TYR A N 1
ATOM 1193 C CA . TYR A 1 144 ? -9.668 2.390 13.090 1.00 88.94 144 TYR A CA 1
ATOM 1194 C C . TYR A 1 144 ? -11.028 2.625 12.416 1.00 88.94 144 TYR A C 1
ATOM 1196 O O . TYR A 1 144 ? -12.006 1.957 12.750 1.00 88.94 144 TYR A O 1
ATOM 1204 N N . CYS A 1 145 ? -11.108 3.541 11.445 1.00 88.69 145 CYS A N 1
ATOM 1205 C CA . CYS A 1 145 ? -12.352 3.823 10.729 1.00 88.69 145 CYS A CA 1
ATOM 1206 C C . CYS A 1 145 ? -12.846 2.614 9.926 1.00 88.69 145 CYS A C 1
ATOM 1208 O O . CYS A 1 145 ? -14.037 2.310 9.968 1.00 88.69 145 CYS A O 1
ATOM 1210 N N . GLU A 1 146 ? -11.955 1.917 9.216 1.00 88.44 146 GLU A N 1
ATOM 1211 C CA . GLU A 1 146 ? -12.304 0.699 8.475 1.00 88.44 146 GLU A CA 1
ATOM 1212 C C . GLU A 1 146 ? -12.776 -0.409 9.417 1.00 88.44 146 GLU A C 1
ATOM 1214 O O . GLU A 1 146 ? -13.843 -0.982 9.203 1.00 88.44 146 GLU A O 1
ATOM 1219 N N . PHE A 1 147 ? -12.037 -0.656 10.500 1.00 84.06 147 PHE A N 1
ATOM 1220 C CA . PHE A 1 147 ? -12.401 -1.658 11.496 1.00 84.06 147 PHE A CA 1
ATOM 1221 C C . PHE A 1 147 ? -13.770 -1.372 12.125 1.00 84.06 147 PHE A C 1
ATOM 1223 O O . PHE A 1 147 ? -14.648 -2.236 12.132 1.00 84.06 147 PHE A O 1
ATOM 1230 N N . ARG A 1 148 ? -13.992 -0.127 12.562 1.00 84.38 148 ARG A N 1
ATOM 1231 C CA . ARG A 1 148 ? -15.271 0.318 13.126 1.00 84.38 148 ARG A CA 1
ATOM 1232 C C . ARG A 1 148 ? -16.429 0.132 12.146 1.00 84.38 148 ARG A C 1
ATOM 1234 O O . ARG A 1 148 ? -17.515 -0.266 12.546 1.00 84.38 148 ARG A O 1
ATOM 1241 N N . ASN A 1 149 ? -16.220 0.438 10.867 1.00 82.50 149 ASN A N 1
ATOM 1242 C CA . ASN A 1 149 ? -17.266 0.315 9.850 1.00 82.50 149 ASN A CA 1
ATOM 1243 C C . ASN A 1 149 ? -17.563 -1.151 9.488 1.00 82.50 149 ASN A C 1
ATOM 1245 O O . ASN A 1 149 ? -18.701 -1.478 9.144 1.00 82.50 149 ASN A O 1
ATOM 1249 N N . ASN A 1 150 ? -16.558 -2.027 9.575 1.00 77.38 150 ASN A N 1
ATOM 1250 C CA . ASN A 1 150 ? -16.702 -3.459 9.321 1.00 77.38 150 ASN A CA 1
ATOM 1251 C C . ASN A 1 150 ? -17.472 -4.182 10.435 1.00 77.38 150 ASN A C 1
ATOM 1253 O O . ASN A 1 150 ? -18.054 -5.239 10.176 1.00 77.38 150 ASN A O 1
ATOM 1257 N N . LEU A 1 151 ? -17.521 -3.613 11.638 1.00 70.62 151 LEU A N 1
ATOM 1258 C CA . LEU A 1 151 ? -18.224 -4.150 12.799 1.00 70.62 151 LEU A CA 1
ATOM 1259 C C . LEU A 1 151 ? -19.540 -3.398 13.034 1.00 70.62 151 LEU A C 1
ATOM 1261 O O . LEU A 1 151 ? -19.632 -2.474 13.843 1.00 70.62 151 LEU A O 1
ATOM 1265 N N . ARG A 1 152 ? -20.570 -3.800 12.283 1.00 64.25 152 ARG A N 1
ATOM 1266 C CA . ARG A 1 152 ? -21.965 -3.400 12.528 1.00 64.25 152 ARG A CA 1
ATOM 1267 C C . ARG A 1 152 ? -22.547 -4.246 13.668 1.00 64.25 152 ARG A C 1
ATOM 1269 O O . ARG A 1 152 ? -22.170 -5.407 13.796 1.00 64.25 152 ARG A O 1
ATOM 1276 N N . CYS A 1 153 ? -23.453 -3.669 14.463 1.00 55.22 153 CYS A N 1
ATOM 1277 C CA . CYS A 1 153 ? -24.005 -4.280 15.684 1.00 55.22 153 CYS A CA 1
ATOM 1278 C C . CYS A 1 153 ? -24.594 -5.685 15.475 1.00 55.22 153 CYS A C 1
ATOM 1280 O O . CYS A 1 153 ? -24.525 -6.507 16.379 1.00 55.22 153 CYS A O 1
ATOM 1282 N N . ASP A 1 154 ? -25.084 -5.984 14.272 1.00 60.44 154 ASP A N 1
ATOM 1283 C CA . ASP A 1 154 ? -25.747 -7.253 13.945 1.00 60.44 154 ASP A CA 1
ATOM 1284 C C . ASP A 1 154 ? -24.772 -8.434 13.760 1.00 60.44 154 ASP A C 1
ATOM 1286 O O . ASP A 1 154 ? -25.193 -9.544 13.442 1.00 60.44 154 ASP A O 1
ATOM 1290 N N . LYS A 1 155 ? -23.458 -8.204 13.897 1.00 68.44 155 LYS A N 1
ATOM 1291 C CA . LYS A 1 155 ? -22.422 -9.229 13.688 1.00 68.44 155 LYS A CA 1
ATOM 1292 C C . LYS A 1 155 ? -22.022 -9.997 14.944 1.00 68.44 155 LYS A C 1
ATOM 1294 O O . LYS A 1 155 ? -21.360 -11.022 14.808 1.00 68.44 155 LYS A O 1
ATOM 1299 N N . PHE A 1 156 ? -22.361 -9.504 16.131 1.00 73.69 156 PHE A N 1
ATOM 1300 C CA . PHE A 1 156 ? -21.932 -10.126 17.381 1.00 73.69 156 PHE A CA 1
ATOM 1301 C C . PHE A 1 156 ? -22.932 -11.197 17.799 1.00 73.69 156 PHE A C 1
ATOM 1303 O O . PHE A 1 156 ? -24.123 -10.920 17.929 1.00 73.69 156 PHE A O 1
ATOM 1310 N N . GLN A 1 157 ? -22.443 -12.420 17.999 1.00 73.19 157 GLN A N 1
ATOM 1311 C CA . GLN A 1 157 ? -23.279 -13.538 18.446 1.00 73.19 157 GLN A CA 1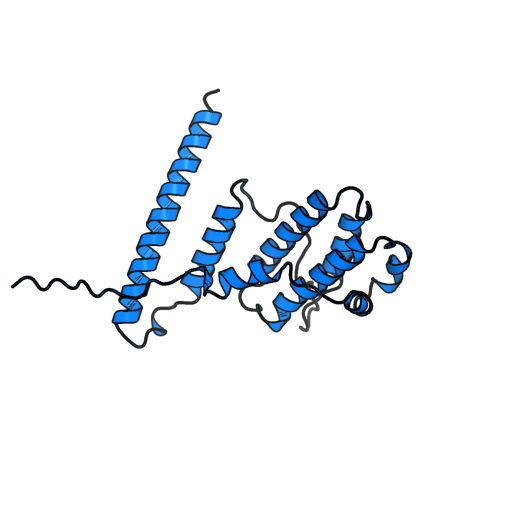
ATOM 1312 C C . GLN A 1 157 ? -23.388 -13.589 19.974 1.00 73.19 157 GLN A C 1
ATOM 1314 O O . GLN A 1 157 ? -24.342 -14.159 20.501 1.00 73.19 157 GLN A O 1
ATOM 1319 N N . TYR A 1 158 ? -22.442 -12.959 20.680 1.00 79.19 158 TYR A N 1
ATOM 1320 C CA . TYR A 1 158 ? -22.323 -13.019 22.135 1.00 79.19 158 TYR A CA 1
ATOM 1321 C C . TYR A 1 158 ? -22.075 -11.633 22.750 1.00 79.19 158 TYR A C 1
ATOM 1323 O O . TYR A 1 158 ? -21.362 -10.799 22.189 1.00 79.19 158 TYR A O 1
ATOM 1331 N N . GLU A 1 159 ? -22.633 -11.398 23.941 1.00 80.81 159 GLU A N 1
ATOM 1332 C CA . GLU A 1 159 ? -22.506 -10.131 24.684 1.00 80.81 159 GLU A CA 1
ATOM 1333 C C . GLU A 1 159 ? -21.044 -9.779 25.014 1.00 80.81 159 GLU A C 1
ATOM 1335 O O . GLU A 1 159 ? -20.646 -8.614 24.967 1.00 80.81 159 GLU A O 1
ATOM 1340 N N . GLU A 1 160 ? -20.211 -10.786 25.273 1.00 82.56 160 GLU A N 1
ATOM 1341 C CA . GLU A 1 160 ? -18.784 -10.607 25.557 1.00 82.56 160 GLU A CA 1
ATOM 1342 C C . GLU A 1 160 ? -18.022 -9.974 24.381 1.00 82.56 160 GLU A C 1
ATOM 1344 O O . GLU A 1 160 ? -17.176 -9.095 24.575 1.00 82.56 160 GLU A O 1
ATOM 1349 N N . GLU A 1 161 ? -18.350 -10.361 23.144 1.00 79.25 161 GLU A N 1
ATOM 1350 C CA . GLU A 1 161 ? -17.744 -9.785 21.939 1.00 79.25 161 GLU A CA 1
ATOM 1351 C C . GLU A 1 161 ? -18.124 -8.309 21.784 1.00 79.25 161 GLU A C 1
ATOM 1353 O O . GLU A 1 161 ? -17.275 -7.469 21.465 1.00 79.25 161 GLU A O 1
ATOM 1358 N N . LEU A 1 162 ? -19.386 -7.983 22.082 1.00 82.00 162 LEU A N 1
ATOM 1359 C CA . LEU A 1 162 ? -19.894 -6.615 22.081 1.00 82.00 162 LEU A CA 1
ATOM 1360 C C . LEU A 1 162 ? -19.182 -5.754 23.135 1.00 82.00 162 LEU A C 1
ATOM 1362 O O . LEU A 1 162 ? -18.779 -4.626 22.840 1.00 82.00 162 LEU A O 1
ATOM 1366 N N . LEU A 1 163 ? -18.984 -6.271 24.352 1.00 83.94 163 LEU A N 1
ATOM 1367 C CA . LEU A 1 163 ? -18.302 -5.551 25.432 1.00 83.94 163 LEU A CA 1
ATOM 1368 C C . LEU A 1 163 ? -16.824 -5.292 25.106 1.00 83.94 163 LEU A C 1
ATOM 1370 O O . LEU A 1 163 ? -16.331 -4.169 25.280 1.00 83.94 163 LEU A O 1
ATOM 1374 N N . LYS A 1 164 ? -16.130 -6.302 24.572 1.00 83.38 164 LYS A N 1
ATOM 1375 C CA . LYS A 1 164 ? -14.742 -6.193 24.104 1.00 83.38 164 LYS A CA 1
ATOM 1376 C C . LYS A 1 164 ? -14.609 -5.133 23.008 1.00 83.38 164 LYS A C 1
ATOM 1378 O O . LYS A 1 164 ? -13.714 -4.287 23.064 1.00 83.38 164 LYS A O 1
ATOM 1383 N N . TYR A 1 165 ? -15.527 -5.124 22.045 1.00 82.31 165 TYR A N 1
ATOM 1384 C CA . TYR A 1 165 ? -15.547 -4.120 20.987 1.00 82.31 165 TYR A CA 1
ATOM 1385 C C . TYR A 1 165 ? -15.840 -2.708 21.509 1.00 82.31 165 TYR A C 1
ATOM 1387 O O . TYR A 1 165 ? -15.120 -1.766 21.176 1.00 82.31 165 TYR A O 1
ATOM 1395 N N . ASN A 1 166 ? -16.849 -2.547 22.368 1.00 84.62 166 ASN A N 1
ATOM 1396 C CA . ASN A 1 166 ? -17.190 -1.250 22.957 1.00 84.62 166 ASN A CA 1
ATOM 1397 C C . ASN A 1 166 ? -16.019 -0.655 23.749 1.00 84.62 166 ASN A C 1
ATOM 1399 O O . ASN A 1 166 ? -15.757 0.548 23.658 1.00 84.62 166 ASN A O 1
ATOM 1403 N N . THR A 1 167 ? -15.286 -1.503 24.473 1.00 87.38 167 THR A N 1
ATOM 1404 C CA . THR A 1 167 ? -14.058 -1.119 25.178 1.00 87.38 167 THR A CA 1
ATOM 1405 C C . THR A 1 167 ? -13.007 -0.598 24.200 1.00 87.38 167 THR A C 1
ATOM 1407 O O . THR A 1 167 ? -12.570 0.546 24.333 1.00 87.38 167 THR A O 1
ATOM 1410 N N . TYR A 1 168 ? -12.697 -1.361 23.150 1.00 87.62 168 TYR A N 1
ATOM 1411 C CA . TYR A 1 168 ? -11.750 -0.946 22.112 1.00 87.62 168 TYR A CA 1
ATOM 1412 C C . TYR A 1 168 ? -12.140 0.391 21.450 1.00 87.62 168 TYR A C 1
ATOM 1414 O O . TYR A 1 168 ? -11.311 1.292 21.303 1.00 87.62 168 TYR A O 1
ATOM 1422 N N . ILE A 1 169 ? -13.416 0.574 21.083 1.00 87.38 169 ILE A N 1
ATOM 1423 C CA . ILE A 1 169 ? -13.896 1.827 20.478 1.00 87.38 169 ILE A CA 1
ATOM 1424 C C . ILE A 1 169 ? -13.715 3.008 21.436 1.00 87.38 169 ILE A C 1
ATOM 1426 O O . ILE A 1 169 ? -13.317 4.096 21.008 1.00 87.38 169 ILE A O 1
ATOM 1430 N N . LYS A 1 170 ? -14.003 2.819 22.728 1.00 88.75 170 LYS A N 1
ATOM 1431 C CA . LYS A 1 170 ? -13.823 3.854 23.751 1.00 88.75 170 LYS A CA 1
ATOM 1432 C C . LYS A 1 170 ? -12.352 4.255 23.874 1.00 88.75 170 LYS A C 1
ATOM 1434 O O . LYS A 1 170 ? -12.054 5.451 23.843 1.00 88.75 170 LYS A O 1
ATOM 1439 N N . GLU A 1 171 ? -11.452 3.279 23.950 1.00 89.88 171 GLU A N 1
ATOM 1440 C CA . GLU A 1 171 ? -10.005 3.497 24.037 1.00 89.88 171 GLU A CA 1
ATOM 1441 C C . GLU A 1 171 ? -9.473 4.245 22.808 1.00 89.88 171 GLU A C 1
ATOM 1443 O O . GLU A 1 171 ? -8.842 5.296 22.946 1.00 89.88 171 GLU A O 1
ATOM 1448 N N . LYS A 1 172 ? -9.815 3.795 21.593 1.00 90.19 172 LYS A N 1
ATOM 1449 C CA . LYS A 1 172 ? -9.397 4.466 20.353 1.00 90.19 172 LYS A CA 1
ATOM 1450 C C . LYS A 1 172 ? -9.953 5.881 20.225 1.00 90.19 172 LYS A C 1
ATOM 1452 O O . LYS A 1 172 ? -9.235 6.789 19.810 1.00 90.19 172 LYS A O 1
ATOM 1457 N N . ARG A 1 173 ? -11.204 6.127 20.629 1.00 87.88 173 ARG A N 1
ATOM 1458 C CA . ARG A 1 173 ? -11.762 7.493 20.671 1.00 87.88 173 ARG A CA 1
ATOM 1459 C C . ARG A 1 173 ? -10.965 8.404 21.599 1.00 87.88 173 ARG A C 1
ATOM 1461 O O . ARG A 1 173 ? -10.697 9.547 21.232 1.00 87.88 173 ARG A O 1
ATOM 1468 N N . GLN A 1 174 ? -10.603 7.921 22.785 1.00 90.31 174 GLN A N 1
ATOM 1469 C CA . GLN A 1 174 ? -9.803 8.692 23.732 1.00 90.31 174 GLN A CA 1
ATOM 1470 C C . GLN A 1 174 ? -8.407 8.981 23.175 1.00 90.31 174 GLN A C 1
ATOM 1472 O O . GLN A 1 174 ? -7.968 10.130 23.229 1.00 90.31 174 GLN A O 1
ATOM 1477 N N . HIS A 1 175 ? -7.758 7.977 22.582 1.00 90.62 175 HIS A N 1
ATOM 1478 C CA . HIS A 1 175 ? -6.482 8.118 21.884 1.00 90.62 175 HIS A CA 1
ATOM 1479 C C . HIS A 1 175 ? -6.539 9.242 20.843 1.00 90.62 175 HIS A C 1
ATOM 1481 O O . HIS A 1 175 ? -5.877 10.266 21.011 1.00 90.62 175 HIS A O 1
ATOM 1487 N N . PHE A 1 176 ? -7.416 9.144 19.839 1.00 89.00 176 PHE A N 1
ATOM 1488 C CA . PHE A 1 176 ? -7.512 10.168 18.789 1.00 89.00 176 PHE A CA 1
ATOM 1489 C C . PHE A 1 176 ? -7.915 11.549 19.321 1.00 89.00 176 PHE A C 1
ATOM 1491 O O . PHE A 1 176 ? -7.450 12.561 18.795 1.00 89.00 176 PHE A O 1
ATOM 1498 N N . ARG A 1 177 ? -8.719 11.623 20.392 1.00 87.56 177 ARG A N 1
ATOM 1499 C CA . ARG A 1 177 ? -9.047 12.896 21.053 1.00 87.56 177 ARG A CA 1
ATOM 1500 C C . ARG A 1 177 ? -7.807 13.561 21.652 1.00 87.56 177 ARG A C 1
ATOM 1502 O O . ARG A 1 177 ? -7.614 14.757 21.453 1.00 87.56 177 ARG A O 1
ATOM 1509 N N . ILE A 1 178 ? -6.961 12.801 22.351 1.00 87.56 178 ILE A N 1
ATOM 1510 C CA . ILE A 1 178 ? -5.703 13.309 22.919 1.00 87.56 178 ILE A CA 1
ATOM 1511 C C . ILE A 1 178 ? -4.793 13.830 21.802 1.00 87.56 178 ILE A C 1
ATOM 1513 O O . ILE A 1 178 ? -4.240 14.925 21.922 1.00 87.56 178 ILE A O 1
ATOM 1517 N N . TYR A 1 179 ? -4.666 13.086 20.701 1.00 84.38 179 TYR A N 1
ATOM 1518 C CA . TYR A 1 179 ? -3.870 13.520 19.551 1.00 84.38 179 TYR A CA 1
ATOM 1519 C C . TYR A 1 179 ? -4.415 14.793 18.899 1.00 84.38 179 TYR A C 1
ATOM 1521 O O . TYR A 1 179 ? -3.648 15.727 18.668 1.00 84.38 179 TYR A O 1
ATOM 1529 N N . ALA A 1 180 ? -5.727 14.883 18.670 1.00 83.50 180 ALA A N 1
ATOM 1530 C CA . ALA A 1 180 ? -6.348 16.082 18.109 1.00 83.50 180 ALA A CA 1
ATOM 1531 C C . ALA A 1 180 ? -6.082 17.328 18.975 1.00 83.50 180 ALA A C 1
ATOM 1533 O O . ALA A 1 180 ? -5.739 18.386 18.446 1.00 83.50 180 ALA A O 1
ATOM 1534 N N . CYS A 1 181 ? -6.156 17.198 20.305 1.00 83.12 181 CYS A N 1
ATOM 1535 C CA . CYS A 1 181 ? -5.805 18.281 21.227 1.00 83.12 181 CYS A CA 1
ATOM 1536 C C . CYS A 1 181 ? -4.326 18.691 21.121 1.00 83.12 181 CYS A C 1
ATOM 1538 O O . CYS A 1 181 ? -4.025 19.884 21.114 1.00 83.12 181 CYS A O 1
ATOM 1540 N N . LYS A 1 182 ? -3.399 17.729 21.001 1.00 83.56 182 LYS A N 1
ATOM 1541 C CA . LYS A 1 182 ? -1.963 18.017 20.820 1.00 83.56 182 LYS A CA 1
ATOM 1542 C C . LYS A 1 182 ? -1.700 18.802 19.534 1.00 83.56 182 LYS A C 1
ATOM 1544 O O . LYS A 1 182 ? -0.991 19.805 19.577 1.00 83.56 182 LYS A O 1
ATOM 1549 N N . ILE A 1 183 ? -2.298 18.378 18.418 1.00 80.62 183 ILE A N 1
ATOM 1550 C CA . ILE A 1 183 ? -2.160 19.057 17.121 1.00 80.62 183 ILE A CA 1
ATOM 1551 C C . ILE A 1 183 ? -2.709 20.483 17.213 1.00 80.62 183 ILE A C 1
ATOM 1553 O O . ILE A 1 183 ? -2.015 21.426 16.842 1.00 80.62 183 ILE A O 1
ATOM 1557 N N . HIS A 1 184 ? -3.909 20.654 17.776 1.00 79.38 184 HIS A N 1
ATOM 1558 C CA . HIS A 1 184 ? -4.524 21.971 17.947 1.00 79.38 184 HIS A CA 1
ATOM 1559 C C . HIS A 1 184 ? -3.627 22.936 18.737 1.00 79.38 184 HIS A C 1
ATOM 1561 O O . HIS A 1 184 ? -3.390 24.063 18.301 1.00 79.38 184 HIS A O 1
ATOM 1567 N N . ASN A 1 185 ? -3.068 22.478 19.860 1.00 79.00 185 ASN A N 1
ATOM 1568 C CA . ASN A 1 185 ? -2.182 23.291 20.692 1.00 79.00 185 ASN A CA 1
ATOM 1569 C C . ASN A 1 185 ? -0.885 23.673 19.965 1.00 79.00 185 ASN A C 1
ATOM 1571 O O . ASN A 1 185 ? -0.450 24.819 20.063 1.00 79.00 185 ASN A O 1
ATOM 1575 N N . LYS A 1 186 ? -0.297 22.748 19.198 1.00 80.06 186 LYS A N 1
ATOM 1576 C CA . LYS A 1 186 ? 0.900 23.016 18.389 1.00 80.06 186 LYS A CA 1
ATOM 1577 C C . LYS A 1 186 ? 0.630 24.080 17.323 1.00 80.06 186 LYS A C 1
ATOM 1579 O O . LYS A 1 186 ? 1.384 25.039 17.208 1.00 80.06 186 LYS A O 1
ATOM 1584 N N . THR A 1 187 ? -0.496 23.976 16.614 1.00 77.44 187 THR A N 1
ATOM 1585 C CA . THR A 1 187 ? -0.899 24.975 15.612 1.00 77.44 187 THR A CA 1
ATOM 1586 C C . THR A 1 187 ? -1.133 26.359 16.226 1.00 77.44 187 THR A C 1
ATOM 1588 O O . THR A 1 187 ? -0.844 27.369 15.590 1.00 77.44 187 THR A O 1
ATOM 1591 N N . LEU A 1 188 ? -1.647 26.439 17.459 1.00 75.06 188 LEU A N 1
ATOM 1592 C CA . LEU A 1 188 ? -1.801 27.714 18.169 1.00 75.06 188 LEU A CA 1
ATOM 1593 C C . LEU A 1 188 ? -0.458 28.341 18.565 1.00 75.06 188 LEU A C 1
ATOM 1595 O O . LEU A 1 188 ? -0.348 29.563 18.561 1.00 75.06 188 LEU A O 1
ATOM 1599 N N . GLN A 1 189 ? 0.546 27.532 18.913 1.00 72.94 189 GLN A N 1
ATOM 1600 C CA . GLN A 1 189 ? 1.892 28.017 19.234 1.00 72.94 189 GLN A CA 1
ATOM 1601 C C . GLN A 1 189 ? 2.618 28.537 17.988 1.00 72.94 189 GLN A C 1
ATOM 1603 O O . GLN A 1 189 ? 3.193 29.618 18.032 1.00 72.94 189 GLN A O 1
ATOM 1608 N N . GLU A 1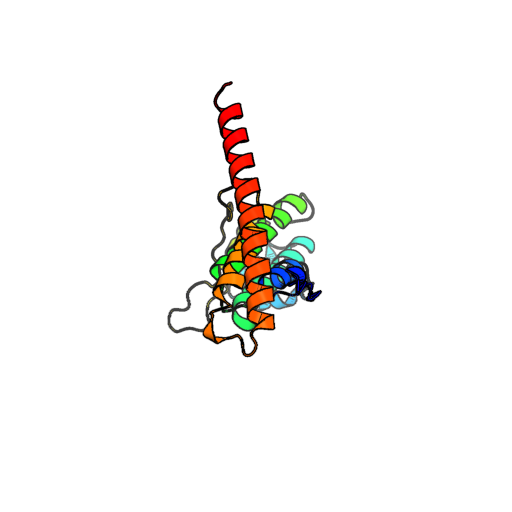 190 ? 2.521 27.824 16.864 1.00 74.19 190 GLU A N 1
ATOM 1609 C CA . GLU A 1 190 ? 3.143 28.210 15.585 1.00 74.19 190 GLU A CA 1
ATOM 1610 C C . GLU A 1 190 ? 2.555 29.500 14.985 1.00 74.19 190 GLU A C 1
ATOM 1612 O O . GLU A 1 190 ? 3.225 30.174 14.216 1.00 74.19 190 GLU A O 1
ATOM 1617 N N . LYS A 1 191 ? 1.316 29.863 15.344 1.00 72.19 191 LYS A N 1
ATOM 1618 C CA . LYS A 1 191 ? 0.650 31.108 14.911 1.00 72.19 191 LYS A CA 1
ATOM 1619 C C . LYS A 1 191 ? 0.908 32.316 15.821 1.00 72.19 191 LYS A C 1
ATOM 1621 O O . LYS A 1 191 ? 0.426 33.403 15.518 1.00 72.19 191 LYS A O 1
ATOM 1626 N N . LYS A 1 192 ? 1.569 32.120 16.965 1.00 60.81 192 LYS A N 1
ATOM 1627 C CA . LYS A 1 192 ? 1.890 33.176 17.945 1.00 60.81 192 LYS A CA 1
ATOM 1628 C C . LYS A 1 192 ? 3.330 33.699 17.819 1.00 60.81 192 LYS A C 1
ATOM 1630 O O . LYS A 1 192 ? 3.766 34.448 18.689 1.00 60.81 192 LYS A O 1
ATOM 1635 N N . ILE A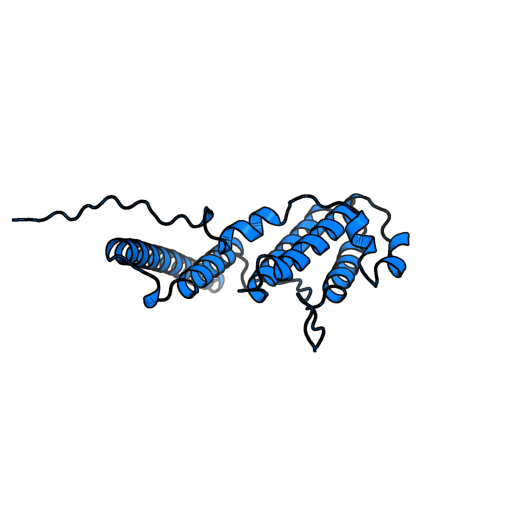 1 193 ? 4.037 33.297 16.765 1.00 48.84 193 ILE A N 1
ATOM 1636 C CA . ILE A 1 193 ? 5.364 33.773 16.347 1.00 48.84 193 ILE A CA 1
ATOM 1637 C C . ILE A 1 193 ? 5.169 34.546 15.045 1.00 48.84 193 ILE A C 1
ATOM 1639 O O . ILE A 1 193 ? 5.797 35.615 14.908 1.00 48.84 193 ILE A O 1
#

Secondary structure (DSSP, 8-state):
--------PPPPPGGGSHHHHHHHHTT----GGGGGGSTTHHHHTTT---HHHHHHHHHHHHHHHHHHHT-TT-HHHHHHHHHHHHHHHHHHHGGGS-TTHHHHHHHHHHH-B-SSTT--BSS---S--SSSS-HHHHHHHHHHHHHHHH--GGG-SSHHHHHHHHHHHHHHHHHHHHHHHHHHHHHHHHT--

Foldseek 3Di:
DDDPPPPVDDADDLCVDPLNVLLVCLLPWFDLCLLVVFPCCVVCVVVFDFPLLSGNLRSLLVLLVCCQPPNVPCLLLSLLSSLVVLLVSLVPCPPSGDPCSLVVSQSSQQRDFHPDPVRHRSHHHDNPSDPDPVVVVVSVVSSLVVVVVVDDPVPDPDPSVVVSVVVVNVVVVVVVVVVVVVVVVVVVVVVVD

Organism: Plasmodium vivax (NC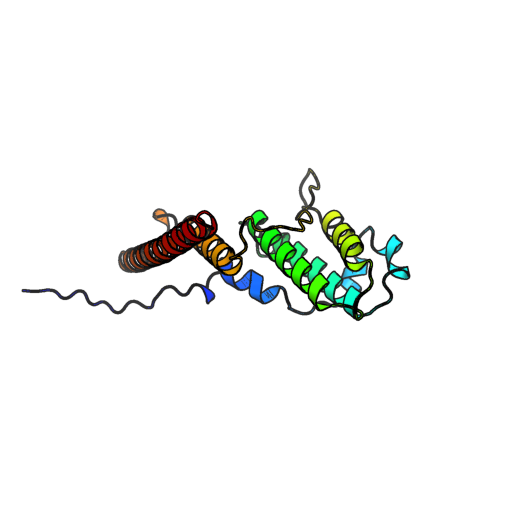BI:txid5855)

Radius of gyration: 21.11 Å; Cα contacts (8 Å, |Δi|>4): 156; chains: 1; bounding box: 47×47×72 Å

Sequence (193 aa):
MHIECFQHFSQIKDEEQKAYKFYNELDNDQGISILDDLKSYSAIRSWITKNESKLILAKLVRNINLIISDYPENPKKRCREINYWMNEQIKKCNNKCETSLSSDSSTVFNDIKWNRVNNDIVCKRETVPYPTKDIDLMKELDNYCEFRNNLRCDKFQYEEELLKYNTYIKEKRQHFRIYACKIHNKTLQEKKI

Mean predicted aligned error: 7.54 Å